Protein AF-A0A7S0MQS6-F1 (afdb_monomer_lite)

Organism: NCBI:txid233186

Structure (mmCIF, N/CA/C/O backbone):
data_AF-A0A7S0MQS6-F1
#
_entry.id   AF-A0A7S0MQS6-F1
#
loop_
_atom_site.group_PDB
_atom_site.id
_atom_site.type_symbol
_atom_site.label_atom_id
_atom_site.label_alt_id
_atom_site.label_comp_id
_atom_site.label_asym_id
_atom_site.label_entity_id
_atom_site.label_seq_id
_atom_site.pdbx_PDB_ins_code
_atom_site.Cartn_x
_atom_site.Cartn_y
_atom_site.Cartn_z
_atom_site.occupancy
_atom_site.B_iso_or_equiv
_atom_site.auth_seq_id
_atom_site.auth_comp_id
_atom_site.auth_asym_id
_atom_site.auth_atom_id
_atom_site.pdbx_PDB_model_num
ATOM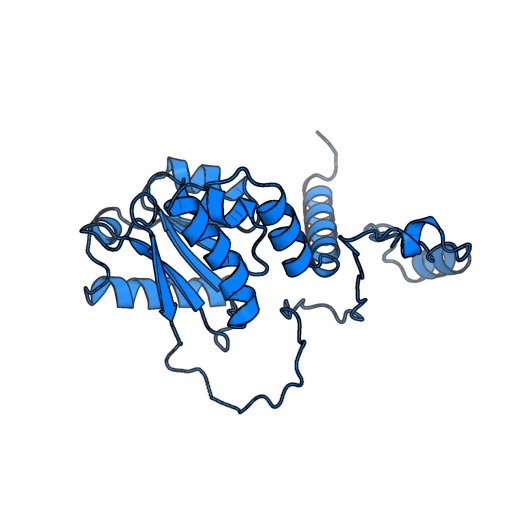 1 N N . ASN A 1 1 ? -7.811 9.599 -30.215 1.00 76.75 1 ASN A N 1
ATOM 2 C CA . ASN A 1 1 ? -7.510 8.205 -29.823 1.00 76.75 1 ASN A CA 1
ATOM 3 C C . ASN A 1 1 ? -6.322 7.724 -30.628 1.00 76.75 1 ASN A C 1
ATOM 5 O O . ASN A 1 1 ? -6.338 7.901 -31.838 1.00 76.75 1 ASN A O 1
ATOM 9 N N . GLY A 1 2 ? -5.274 7.232 -29.964 1.00 90.38 2 GLY A N 1
ATOM 10 C CA . GLY A 1 2 ? -4.103 6.673 -30.646 1.00 90.38 2 GLY A CA 1
ATOM 11 C C . GLY A 1 2 ? -4.392 5.279 -31.202 1.00 90.38 2 GLY A C 1
ATOM 12 O O . GLY A 1 2 ? -5.294 4.602 -30.715 1.00 90.38 2 GLY A O 1
ATOM 13 N N . SER A 1 3 ? -3.621 4.853 -32.200 1.00 92.69 3 SER A N 1
ATOM 14 C CA . SER A 1 3 ? -3.841 3.580 -32.901 1.00 92.69 3 SER A CA 1
ATOM 15 C C . SER A 1 3 ? -3.437 2.333 -32.099 1.00 92.69 3 SER A C 1
ATOM 17 O O . SER A 1 3 ? -3.851 1.239 -32.458 1.00 92.69 3 SER A O 1
ATOM 19 N N . PHE A 1 4 ? -2.652 2.480 -31.020 1.00 91.12 4 PHE A N 1
ATOM 20 C CA . PHE A 1 4 ? -2.117 1.361 -30.223 1.00 91.12 4 PHE A CA 1
ATOM 21 C C . PHE A 1 4 ? -2.269 1.585 -28.702 1.00 91.12 4 PHE A C 1
ATOM 23 O O . PHE A 1 4 ? -1.263 1.713 -27.998 1.00 91.12 4 PHE A O 1
ATOM 30 N N . PRO A 1 5 ? -3.503 1.676 -28.168 1.00 93.81 5 PRO A N 1
ATOM 31 C CA . PRO A 1 5 ? -3.727 1.938 -26.744 1.00 93.81 5 PRO A CA 1
ATOM 32 C C . PRO A 1 5 ? -3.167 0.829 -25.837 1.00 93.81 5 PRO A C 1
ATOM 34 O O . PRO A 1 5 ? -2.505 1.138 -24.848 1.00 93.81 5 PRO A O 1
ATOM 37 N N . ASP A 1 6 ? -3.335 -0.443 -26.206 1.00 92.00 6 ASP A N 1
ATOM 38 C CA . ASP A 1 6 ? -2.894 -1.580 -25.382 1.00 92.00 6 ASP A CA 1
ATOM 39 C C . ASP A 1 6 ? -1.367 -1.646 -25.272 1.00 92.00 6 ASP A C 1
ATOM 41 O O . ASP A 1 6 ? -0.809 -1.748 -24.179 1.00 92.00 6 ASP A O 1
ATOM 45 N N . SER A 1 7 ? -0.673 -1.497 -26.407 1.00 89.31 7 SER A N 1
ATOM 46 C CA . SER A 1 7 ? 0.792 -1.465 -26.443 1.00 89.31 7 SER A CA 1
ATOM 47 C C . SER A 1 7 ? 1.349 -0.277 -25.662 1.00 89.31 7 SER A C 1
ATOM 49 O O . SER A 1 7 ? 2.396 -0.408 -25.026 1.00 89.31 7 SER A O 1
ATOM 51 N N . ALA A 1 8 ? 0.675 0.876 -25.692 1.00 90.25 8 ALA A N 1
ATOM 52 C CA . ALA A 1 8 ? 1.099 2.052 -24.942 1.00 90.25 8 ALA A CA 1
ATOM 53 C C . ALA A 1 8 ? 1.025 1.806 -23.427 1.00 90.25 8 ALA A C 1
ATOM 55 O O . ALA A 1 8 ? 1.995 2.083 -22.719 1.00 90.25 8 ALA A O 1
ATOM 56 N N . VAL A 1 9 ? -0.073 1.222 -22.933 1.00 90.75 9 VAL A N 1
ATOM 57 C CA . VAL A 1 9 ? -0.242 0.896 -21.506 1.00 90.75 9 VAL A CA 1
ATOM 58 C C . VAL A 1 9 ? 0.722 -0.208 -21.067 1.00 90.75 9 VAL A C 1
ATOM 60 O O . VAL A 1 9 ? 1.358 -0.076 -20.024 1.00 90.75 9 VAL A O 1
ATOM 63 N N . ALA A 1 10 ? 0.905 -1.258 -21.872 1.00 84.62 10 ALA A N 1
ATOM 64 C CA . ALA A 1 10 ? 1.858 -2.331 -21.574 1.00 84.62 10 ALA A CA 1
ATOM 65 C C . ALA A 1 10 ? 3.308 -1.817 -21.505 1.00 84.62 10 ALA A C 1
ATOM 67 O O . ALA A 1 10 ? 4.068 -2.173 -20.599 1.00 84.62 10 ALA A O 1
ATOM 68 N N . THR A 1 11 ? 3.680 -0.921 -22.425 1.00 87.19 11 THR A N 1
ATOM 69 C CA . THR A 1 11 ? 4.997 -0.268 -22.417 1.00 87.19 11 THR A CA 1
ATOM 70 C C . THR A 1 11 ? 5.147 0.615 -21.182 1.00 87.19 11 THR A C 1
ATOM 72 O O . THR A 1 11 ? 6.152 0.518 -20.485 1.00 87.19 11 THR A O 1
ATOM 75 N N . MET A 1 12 ? 4.135 1.423 -20.853 1.00 86.25 12 MET A N 1
ATOM 76 C CA . MET A 1 12 ? 4.129 2.260 -19.650 1.00 86.25 12 MET A CA 1
ATOM 77 C C . MET A 1 12 ? 4.312 1.426 -18.378 1.00 86.25 12 MET A C 1
ATOM 79 O O . MET A 1 12 ? 5.176 1.749 -17.565 1.00 86.25 12 MET A O 1
ATOM 83 N N . ALA A 1 13 ? 3.553 0.339 -18.222 1.00 82.06 13 ALA A N 1
ATOM 84 C CA . ALA A 1 13 ? 3.667 -0.561 -17.077 1.00 82.06 13 ALA A CA 1
ATOM 85 C C . ALA A 1 13 ? 5.084 -1.144 -16.952 1.00 82.06 13 ALA A C 1
ATOM 87 O O . ALA A 1 13 ? 5.662 -1.138 -15.867 1.00 82.06 13 ALA A O 1
ATOM 88 N N . SER A 1 14 ? 5.678 -1.564 -18.072 1.00 78.62 14 SER A N 1
ATOM 89 C CA . SER A 1 14 ? 7.045 -2.101 -18.111 1.00 78.62 14 SER A CA 1
ATOM 90 C C . SER A 1 14 ? 8.095 -1.051 -17.726 1.00 78.62 14 SER A C 1
ATOM 92 O O . SER A 1 14 ? 9.018 -1.336 -16.963 1.00 78.62 14 SER A O 1
ATOM 94 N N . ILE A 1 15 ? 7.943 0.186 -18.211 1.00 81.75 15 ILE A N 1
ATOM 95 C CA . ILE A 1 15 ? 8.824 1.310 -17.865 1.00 81.75 15 ILE A CA 1
ATOM 96 C C . ILE A 1 15 ? 8.749 1.608 -16.368 1.00 81.75 15 ILE A C 1
ATOM 98 O O . ILE A 1 15 ? 9.789 1.774 -15.727 1.00 81.75 15 ILE A O 1
ATOM 102 N N . VAL A 1 16 ? 7.538 1.672 -15.807 1.00 81.38 16 VAL A N 1
ATOM 103 C CA . VAL A 1 16 ? 7.318 1.948 -14.381 1.00 81.38 16 VAL A CA 1
ATOM 104 C C . VAL A 1 16 ? 7.919 0.839 -13.524 1.00 81.38 16 VAL A C 1
ATOM 106 O O . VAL A 1 16 ? 8.718 1.147 -12.644 1.00 81.38 16 VAL A O 1
ATOM 109 N N . ALA A 1 17 ? 7.643 -0.430 -13.839 1.00 76.94 17 ALA A N 1
ATOM 110 C CA . ALA A 1 17 ? 8.192 -1.574 -13.111 1.00 76.94 17 ALA A CA 1
ATOM 111 C C . ALA A 1 17 ? 9.731 -1.548 -13.075 1.00 76.94 17 ALA A C 1
ATOM 113 O O . ALA A 1 17 ? 10.333 -1.670 -12.010 1.00 76.94 17 ALA A O 1
ATOM 114 N N . ASN A 1 18 ? 10.380 -1.294 -14.215 1.00 76.50 18 ASN A N 1
ATOM 115 C CA . ASN A 1 18 ? 11.840 -1.179 -14.284 1.00 76.50 18 ASN A CA 1
ATOM 116 C C . ASN A 1 18 ? 12.375 0.047 -13.529 1.00 76.50 18 ASN A C 1
ATOM 118 O O . ASN A 1 18 ? 13.432 -0.011 -12.898 1.00 76.50 18 ASN A O 1
ATOM 122 N N . SER A 1 19 ? 11.650 1.165 -13.579 1.00 76.25 19 SER A N 1
ATOM 123 C CA . SER A 1 19 ? 12.041 2.402 -12.895 1.00 76.25 19 SER A CA 1
ATOM 124 C C . SER A 1 19 ? 11.981 2.255 -11.375 1.00 76.25 19 SER A C 1
ATOM 126 O O . SER A 1 19 ? 12.853 2.773 -10.676 1.00 76.25 19 SER A O 1
ATOM 128 N N . GLU A 1 20 ? 10.994 1.522 -10.861 1.00 76.56 20 GLU A N 1
ATOM 129 C CA . GLU A 1 20 ? 10.809 1.267 -9.430 1.00 76.56 20 GLU A CA 1
ATOM 130 C C . GLU A 1 20 ? 11.956 0.446 -8.819 1.00 76.56 20 GLU A C 1
ATOM 132 O O . GLU A 1 20 ? 12.387 0.743 -7.704 1.00 76.56 20 GLU A O 1
ATOM 137 N N . VAL A 1 21 ? 12.565 -0.480 -9.574 1.00 72.94 21 VAL A N 1
ATOM 138 C CA . VAL A 1 21 ? 13.756 -1.245 -9.136 1.00 72.94 21 VAL A CA 1
ATOM 139 C C . VAL A 1 21 ? 14.944 -0.328 -8.807 1.00 72.94 21 VAL A C 1
ATOM 141 O O . VAL A 1 21 ? 15.750 -0.621 -7.922 1.00 72.94 21 VAL A O 1
ATOM 144 N N . GLY A 1 22 ? 15.064 0.808 -9.499 1.00 69.50 22 GLY A N 1
ATOM 145 C CA . GLY A 1 22 ? 16.141 1.779 -9.292 1.00 69.50 22 GLY A CA 1
ATOM 146 C C . GLY A 1 22 ? 15.953 2.695 -8.077 1.00 69.50 22 GLY A C 1
ATOM 147 O O . GLY A 1 22 ? 16.859 3.479 -7.759 1.00 69.50 22 GLY A O 1
ATOM 148 N N . VAL A 1 23 ? 14.799 2.640 -7.404 1.00 76.50 23 VAL A N 1
ATOM 149 C CA . VAL A 1 23 ? 14.443 3.555 -6.315 1.00 76.50 23 VAL A CA 1
ATOM 150 C C . VAL A 1 23 ? 14.937 3.026 -4.971 1.00 76.50 23 VAL A C 1
ATOM 152 O O . VAL A 1 23 ? 14.608 1.932 -4.527 1.00 76.50 23 VAL A O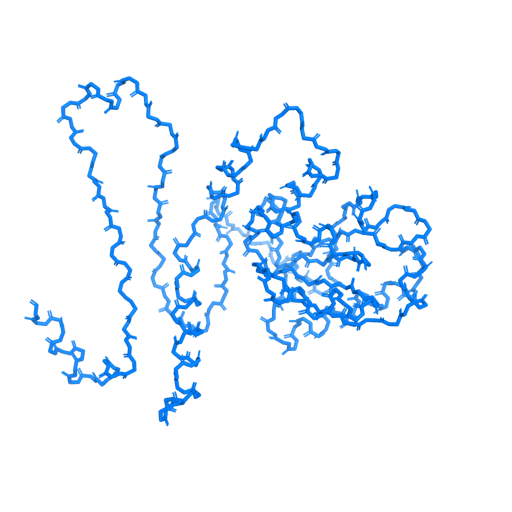 1
ATOM 155 N N . ASN A 1 24 ? 15.690 3.861 -4.253 1.00 82.69 24 ASN A N 1
ATOM 156 C CA . ASN A 1 24 ? 16.011 3.600 -2.854 1.00 82.69 24 ASN A CA 1
ATOM 157 C C . ASN A 1 24 ? 14.858 4.081 -1.952 1.00 82.69 24 ASN A C 1
ATOM 159 O O . ASN A 1 24 ? 14.851 5.230 -1.503 1.00 82.69 24 ASN A O 1
ATOM 163 N N . TYR A 1 25 ? 13.885 3.202 -1.699 1.00 83.19 25 TYR A N 1
ATOM 164 C CA . TYR A 1 25 ? 12.699 3.508 -0.886 1.00 83.19 25 TYR A CA 1
ATOM 165 C C . TYR A 1 25 ? 13.029 3.960 0.540 1.00 83.19 25 TYR A C 1
ATOM 167 O O . TYR A 1 25 ? 12.381 4.868 1.053 1.00 83.19 25 TYR A O 1
ATOM 175 N N . PHE A 1 26 ? 14.084 3.411 1.152 1.00 82.81 26 PHE A N 1
ATOM 176 C CA . PHE A 1 26 ? 14.536 3.830 2.481 1.00 82.81 26 PHE A CA 1
ATOM 177 C C . PHE A 1 26 ? 14.917 5.316 2.504 1.00 82.81 26 PHE A C 1
ATOM 179 O O . PHE A 1 26 ? 14.427 6.081 3.334 1.00 82.81 26 PHE A O 1
ATOM 186 N N . GLN A 1 27 ? 15.743 5.749 1.546 1.00 81.50 27 GLN A N 1
ATOM 187 C CA . GLN A 1 27 ? 16.160 7.150 1.441 1.00 81.50 27 GLN A CA 1
ATOM 188 C C . GLN A 1 27 ? 14.991 8.081 1.109 1.00 81.50 27 GLN A C 1
ATOM 190 O O . GLN A 1 27 ? 14.906 9.175 1.662 1.00 81.50 27 GLN A O 1
ATOM 195 N N . VAL A 1 28 ? 14.085 7.658 0.221 1.00 86.56 28 VAL A N 1
ATOM 196 C CA . VAL A 1 28 ? 12.900 8.449 -0.145 1.00 86.56 28 VAL A CA 1
ATOM 197 C C . VAL A 1 28 ? 11.975 8.640 1.058 1.00 86.56 28 VAL A C 1
ATOM 199 O O . VAL A 1 28 ? 11.577 9.769 1.338 1.00 86.56 28 VAL A O 1
ATOM 202 N N . GLY A 1 29 ? 11.672 7.571 1.798 1.00 88.31 29 GLY A N 1
ATOM 203 C CA . GLY A 1 29 ? 10.811 7.637 2.978 1.00 88.31 29 GLY A CA 1
ATOM 204 C C . GLY A 1 29 ? 11.388 8.522 4.085 1.00 88.31 29 GLY A C 1
ATOM 205 O O . GLY A 1 29 ? 10.658 9.332 4.661 1.00 88.31 29 GLY A O 1
ATOM 206 N N . LEU A 1 30 ? 12.700 8.428 4.346 1.00 86.94 30 LEU A N 1
ATOM 207 C CA . LEU A 1 30 ? 13.385 9.300 5.308 1.00 86.94 30 LEU A CA 1
ATOM 208 C C . LEU A 1 30 ? 13.346 10.767 4.884 1.00 86.94 30 LEU A C 1
ATOM 210 O O . LEU A 1 30 ? 12.939 11.607 5.678 1.00 86.94 30 LEU A O 1
ATOM 214 N N . PHE A 1 31 ? 13.666 11.064 3.622 1.00 89.25 31 PHE A N 1
ATOM 215 C CA . PHE A 1 31 ? 13.594 12.426 3.095 1.00 89.25 31 PHE A CA 1
ATOM 216 C C . PHE A 1 31 ? 12.196 13.030 3.303 1.00 89.25 31 PHE A C 1
ATOM 218 O O . PHE A 1 31 ? 12.057 14.110 3.867 1.00 89.25 31 PHE A O 1
ATOM 225 N N . ILE A 1 32 ? 11.132 12.308 2.940 1.00 93.25 32 ILE A N 1
ATOM 226 C CA . ILE A 1 32 ? 9.752 12.788 3.128 1.00 93.25 32 ILE A CA 1
ATOM 227 C C . ILE A 1 32 ? 9.441 13.031 4.613 1.00 93.25 32 ILE A C 1
ATOM 229 O O . ILE A 1 32 ? 8.769 14.005 4.961 1.00 93.25 32 ILE A O 1
ATOM 233 N N . ARG A 1 33 ? 9.925 12.160 5.503 1.00 91.56 33 ARG A N 1
ATOM 234 C CA . ARG A 1 33 ? 9.728 12.267 6.955 1.00 91.56 33 ARG A CA 1
ATOM 235 C C . ARG A 1 33 ? 10.469 13.453 7.572 1.00 91.56 33 ARG A C 1
ATOM 237 O O . ARG A 1 33 ? 9.920 14.070 8.486 1.00 91.56 33 ARG A O 1
ATOM 244 N N . ASP A 1 34 ? 11.662 13.778 7.090 1.00 89.31 34 ASP A N 1
ATOM 245 C CA . ASP A 1 34 ? 12.470 14.893 7.596 1.00 89.31 34 ASP A CA 1
ATOM 246 C C . ASP A 1 34 ? 11.866 16.251 7.216 1.00 89.31 34 ASP A C 1
ATOM 248 O O . ASP A 1 34 ? 11.846 17.164 8.037 1.00 89.31 34 ASP A O 1
ATOM 252 N N . PHE A 1 35 ? 11.271 16.352 6.023 1.00 92.94 35 PHE A N 1
ATOM 253 C CA . PHE A 1 35 ? 10.587 17.561 5.542 1.00 92.94 35 PHE A CA 1
ATOM 254 C C . PHE A 1 35 ? 9.088 17.622 5.887 1.00 92.94 35 PHE A C 1
ATOM 256 O O . PHE A 1 35 ? 8.377 18.517 5.431 1.00 92.94 35 PHE A O 1
ATOM 263 N N . THR A 1 36 ? 8.575 16.690 6.692 1.00 93.19 36 THR A N 1
ATOM 264 C CA . THR A 1 36 ? 7.197 16.766 7.196 1.00 93.19 36 THR A CA 1
ATOM 265 C C . THR A 1 36 ? 7.150 17.650 8.456 1.00 93.19 36 THR A C 1
ATOM 267 O O . THR A 1 36 ? 7.958 17.424 9.364 1.00 93.19 36 THR A O 1
ATOM 270 N N . PRO A 1 37 ? 6.206 18.613 8.558 1.00 92.56 37 PRO A N 1
ATOM 271 C CA . PRO A 1 37 ? 6.079 19.499 9.716 1.00 92.56 37 PRO A CA 1
ATOM 272 C C . PRO A 1 37 ? 6.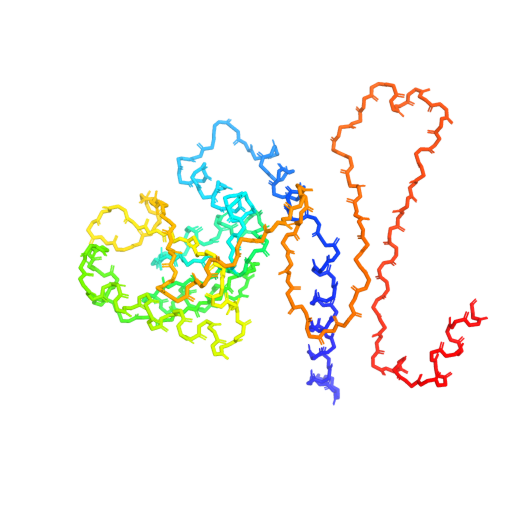011 18.755 11.055 1.00 92.56 37 PRO A C 1
ATOM 274 O O . PRO A 1 37 ? 5.430 17.672 11.162 1.00 92.56 37 PRO A O 1
ATOM 277 N N . ARG A 1 38 ? 6.610 19.353 12.088 1.00 91.88 38 ARG A N 1
ATOM 278 C CA . ARG A 1 38 ? 6.638 18.820 13.455 1.00 91.88 38 ARG A CA 1
ATOM 279 C C . ARG A 1 38 ? 5.869 19.755 14.399 1.00 91.88 38 ARG A C 1
ATOM 281 O O . ARG A 1 38 ? 6.012 20.966 14.255 1.00 91.88 38 ARG A O 1
ATOM 288 N N . PRO A 1 39 ? 5.125 19.220 15.384 1.00 92.56 39 PRO A N 1
ATOM 289 C CA . PRO A 1 39 ? 4.867 17.797 15.625 1.00 92.56 39 PRO A CA 1
ATOM 290 C C . PRO A 1 39 ? 3.909 17.190 14.581 1.00 92.56 39 PRO A C 1
ATOM 292 O O . PRO A 1 39 ? 3.003 17.857 14.094 1.00 92.56 39 PRO A O 1
ATOM 295 N N . MET A 1 40 ? 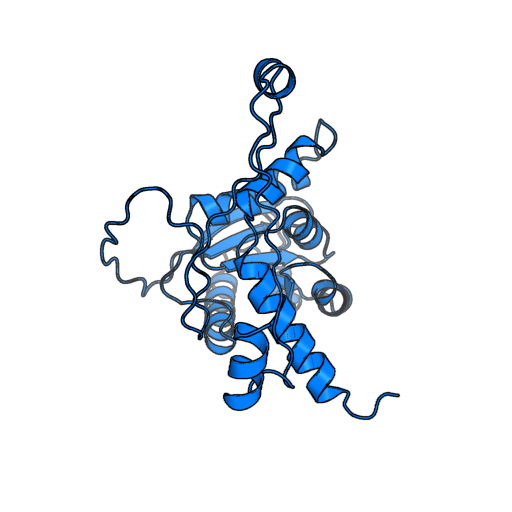4.117 15.915 14.236 1.00 93.25 40 MET A N 1
ATOM 296 C CA . MET A 1 40 ? 3.190 15.170 13.369 1.00 93.25 40 MET A CA 1
ATOM 297 C C . MET A 1 40 ? 1.938 14.766 14.153 1.00 93.25 40 MET A C 1
ATOM 299 O O . MET A 1 40 ? 1.995 14.602 15.373 1.00 93.25 40 MET A O 1
ATOM 303 N N . SER A 1 41 ? 0.830 14.516 13.448 1.00 94.19 41 SER A N 1
ATOM 304 C CA . SER A 1 41 ? -0.329 13.852 14.060 1.00 94.19 41 SER A CA 1
ATOM 305 C C . SER A 1 41 ? 0.033 12.436 14.532 1.00 94.19 41 SER A C 1
ATOM 307 O O . SER A 1 41 ? 0.900 11.789 13.944 1.00 94.19 41 SER A O 1
ATOM 309 N N . GLN A 1 42 ? -0.642 11.932 15.570 1.00 92.88 42 GLN A N 1
ATOM 310 C CA . GLN A 1 42 ? -0.387 10.591 16.121 1.00 92.88 42 GLN A CA 1
ATOM 311 C C . GLN A 1 42 ? -0.540 9.492 15.056 1.00 92.88 42 GLN A C 1
ATOM 313 O O . GLN A 1 42 ? 0.316 8.616 14.932 1.00 92.88 42 GLN A O 1
ATOM 318 N N . ILE A 1 43 ? -1.585 9.600 14.229 1.00 93.69 43 ILE A N 1
ATOM 319 C CA . ILE A 1 43 ? -1.864 8.678 13.121 1.00 93.69 43 ILE A CA 1
ATOM 320 C C . ILE A 1 43 ? -0.721 8.709 12.099 1.00 93.69 43 ILE A C 1
ATOM 322 O O . ILE A 1 43 ? -0.189 7.669 11.723 1.00 93.69 43 ILE A O 1
ATOM 326 N N . GLU A 1 44 ? -0.283 9.895 11.674 1.00 95.25 44 GLU A N 1
ATOM 327 C CA . GLU A 1 44 ? 0.818 10.027 10.714 1.00 95.25 44 GLU A CA 1
ATOM 328 C C . GLU A 1 44 ? 2.154 9.537 11.288 1.00 95.25 44 GLU A C 1
ATOM 330 O O . GLU A 1 44 ? 2.906 8.853 10.593 1.00 95.25 44 GLU A O 1
ATOM 335 N N . ALA A 1 45 ? 2.427 9.812 12.565 1.00 93.81 45 ALA A N 1
ATOM 336 C CA . ALA A 1 45 ? 3.612 9.319 13.256 1.00 93.81 45 ALA A CA 1
ATOM 337 C C . ALA A 1 45 ? 3.650 7.780 13.298 1.00 93.81 45 ALA A C 1
ATOM 339 O O . ALA A 1 45 ? 4.713 7.193 13.082 1.00 93.81 45 ALA A O 1
ATOM 340 N N . MET A 1 46 ? 2.506 7.118 13.496 1.00 94.12 46 MET A N 1
ATOM 341 C CA . MET A 1 46 ? 2.406 5.657 13.448 1.00 94.12 46 MET A CA 1
ATOM 342 C C . MET A 1 46 ? 2.541 5.121 12.015 1.00 94.12 46 MET A C 1
ATOM 344 O O . MET A 1 46 ? 3.348 4.232 11.746 1.00 94.12 46 MET A O 1
ATOM 348 N N . LEU A 1 47 ? 1.803 5.694 11.063 1.00 94.94 47 LEU A N 1
ATOM 349 C CA . LEU A 1 47 ? 1.749 5.204 9.683 1.00 94.94 47 LEU A CA 1
ATOM 350 C C . LEU A 1 47 ? 3.045 5.456 8.900 1.00 94.94 47 LEU A C 1
ATOM 352 O O . LEU A 1 47 ? 3.414 4.647 8.048 1.00 94.94 47 LEU A O 1
ATOM 356 N N . CYS A 1 48 ? 3.804 6.505 9.230 1.00 94.19 48 CYS A N 1
ATOM 357 C CA . CYS A 1 48 ? 5.152 6.676 8.685 1.00 94.19 48 CYS A CA 1
ATOM 358 C C . CYS A 1 48 ? 6.092 5.544 9.126 1.00 94.19 48 CYS A C 1
ATOM 360 O O . CYS A 1 48 ? 6.967 5.125 8.365 1.00 94.19 48 CYS A O 1
ATOM 362 N N . CYS A 1 49 ? 5.890 5.007 10.334 1.00 93.00 49 CYS A N 1
ATOM 363 C CA . CYS A 1 49 ? 6.664 3.884 10.845 1.00 93.00 49 CYS A CA 1
ATOM 364 C C . CYS A 1 49 ? 6.281 2.569 10.162 1.00 93.00 49 CYS A C 1
ATOM 366 O O . CYS A 1 49 ? 7.156 1.732 10.007 1.00 93.00 49 CYS A O 1
ATOM 368 N N . VAL A 1 50 ? 5.050 2.397 9.664 1.00 94.81 50 VAL A N 1
ATOM 369 C CA . VAL A 1 50 ? 4.644 1.203 8.887 1.00 94.81 50 VAL A CA 1
ATOM 370 C C . VAL A 1 50 ? 5.563 0.993 7.681 1.00 94.81 50 VAL A C 1
ATOM 372 O O . VAL A 1 50 ? 6.102 -0.096 7.492 1.00 94.81 50 VAL A O 1
ATOM 375 N N . SER A 1 51 ? 5.791 2.050 6.894 1.00 90.75 51 SER A N 1
ATOM 376 C CA . SER A 1 51 ? 6.648 1.983 5.698 1.00 90.75 51 SER A CA 1
ATOM 377 C C . SER A 1 51 ? 8.098 1.650 6.053 1.00 90.75 51 SER A C 1
ATOM 379 O O . SER A 1 51 ? 8.758 0.898 5.339 1.00 90.75 51 SER A O 1
ATOM 381 N N . LYS A 1 52 ? 8.583 2.171 7.185 1.00 90.44 52 LYS A N 1
ATOM 382 C CA . LYS A 1 52 ? 9.913 1.857 7.715 1.00 90.44 52 LYS A CA 1
ATOM 383 C C . LYS A 1 52 ? 10.000 0.413 8.223 1.00 90.44 52 LYS A C 1
ATOM 385 O O . LYS A 1 52 ? 10.940 -0.294 7.889 1.00 90.44 52 LYS A O 1
ATOM 390 N N . ASN A 1 53 ? 8.998 -0.042 8.966 1.00 91.19 53 ASN A N 1
ATOM 391 C CA . ASN A 1 53 ? 8.944 -1.385 9.535 1.00 91.19 53 ASN A CA 1
ATOM 392 C C . ASN A 1 53 ? 8.892 -2.462 8.452 1.00 91.19 53 ASN A C 1
ATOM 394 O O . ASN A 1 53 ? 9.447 -3.535 8.651 1.00 91.19 53 ASN A O 1
ATOM 398 N N . ALA A 1 54 ? 8.283 -2.185 7.296 1.00 88.56 54 ALA A N 1
ATOM 399 C CA . ALA A 1 54 ? 8.333 -3.099 6.159 1.00 88.56 54 ALA A CA 1
ATOM 400 C C . ALA A 1 54 ? 9.774 -3.353 5.674 1.00 88.56 54 ALA A C 1
ATOM 402 O O . ALA A 1 54 ? 10.113 -4.487 5.339 1.00 88.56 54 ALA A O 1
ATOM 403 N N . ILE A 1 55 ? 10.630 -2.324 5.705 1.00 86.38 55 ILE A N 1
ATOM 404 C CA . ILE A 1 55 ? 12.057 -2.429 5.373 1.00 86.38 55 ILE A CA 1
ATOM 405 C C . ILE A 1 55 ? 12.803 -3.153 6.497 1.00 86.38 55 ILE A C 1
ATOM 407 O O . ILE A 1 55 ? 13.476 -4.149 6.243 1.00 86.38 55 ILE A O 1
ATOM 411 N N . ASP A 1 56 ? 12.650 -2.677 7.734 1.00 86.75 56 ASP A N 1
ATOM 412 C CA . ASP A 1 56 ? 13.418 -3.160 8.886 1.00 86.75 56 ASP A CA 1
ATOM 413 C C . ASP A 1 56 ? 13.084 -4.624 9.236 1.00 86.75 56 ASP A C 1
ATOM 415 O O . ASP A 1 56 ? 13.970 -5.392 9.607 1.00 86.75 56 ASP A O 1
ATOM 419 N N . ALA A 1 57 ? 11.824 -5.041 9.073 1.00 84.88 57 ALA A N 1
ATOM 420 C CA . ALA A 1 57 ? 11.374 -6.414 9.314 1.00 84.88 57 ALA A CA 1
ATOM 421 C C . ALA A 1 57 ? 11.477 -7.328 8.079 1.00 84.88 57 ALA A C 1
ATOM 423 O O . ALA A 1 57 ? 11.139 -8.510 8.169 1.00 84.88 57 ALA A O 1
ATOM 424 N N . GLY A 1 58 ? 11.889 -6.804 6.918 1.00 82.00 58 GLY A N 1
ATOM 425 C CA . GLY A 1 58 ? 11.931 -7.566 5.665 1.00 82.00 58 GLY A CA 1
ATOM 426 C C . GLY A 1 58 ? 10.567 -8.139 5.262 1.00 82.00 58 GLY A C 1
ATOM 427 O O . GLY A 1 58 ? 10.485 -9.264 4.759 1.00 82.00 58 GLY A O 1
ATOM 428 N N . ALA A 1 59 ? 9.489 -7.399 5.524 1.00 85.81 59 ALA A N 1
ATOM 429 C CA . ALA A 1 59 ? 8.140 -7.830 5.181 1.00 85.81 59 ALA A CA 1
ATOM 430 C C . ALA A 1 59 ? 7.953 -7.847 3.663 1.00 85.81 59 ALA A C 1
ATOM 432 O O . ALA A 1 59 ? 8.532 -7.023 2.971 1.00 85.81 59 ALA A O 1
ATOM 433 N N . GLY A 1 60 ? 7.152 -8.775 3.144 1.00 83.88 60 GLY A N 1
ATOM 434 C CA . GLY A 1 60 ? 6.831 -8.879 1.718 1.00 83.88 60 GLY A CA 1
ATOM 435 C C . GLY A 1 60 ? 5.567 -8.127 1.305 1.00 83.88 60 GLY A C 1
ATOM 436 O O . GLY A 1 60 ? 5.393 -7.867 0.121 1.00 83.88 60 GLY A O 1
ATOM 437 N N . LEU A 1 61 ? 4.696 -7.803 2.261 1.00 88.19 61 LEU A N 1
ATOM 438 C CA . LEU A 1 61 ? 3.378 -7.216 2.029 1.00 88.19 61 LEU A CA 1
ATOM 439 C C . LEU A 1 61 ? 2.966 -6.386 3.250 1.00 88.19 61 LEU A C 1
ATOM 441 O O . LEU A 1 61 ? 3.244 -6.779 4.389 1.00 88.19 61 LEU A O 1
ATOM 445 N N . ILE A 1 62 ? 2.284 -5.264 3.021 1.00 93.62 62 ILE A N 1
ATOM 446 C CA . ILE A 1 62 ? 1.499 -4.576 4.053 1.00 93.62 62 ILE A CA 1
ATOM 447 C C . ILE A 1 62 ? 0.023 -4.856 3.776 1.00 93.62 62 ILE A C 1
ATOM 449 O O . ILE A 1 62 ? -0.447 -4.618 2.670 1.00 93.62 62 ILE A O 1
ATOM 453 N N . VAL A 1 63 ? -0.715 -5.308 4.781 1.00 94.19 63 VAL A N 1
ATOM 454 C CA . VAL A 1 63 ? -2.176 -5.392 4.750 1.00 94.19 63 VAL A CA 1
ATOM 455 C C . VAL A 1 63 ? -2.722 -4.292 5.645 1.00 94.19 63 VAL A C 1
ATOM 457 O O . VAL A 1 63 ? -2.341 -4.189 6.810 1.00 94.19 63 VAL A O 1
ATOM 460 N N . LEU A 1 64 ? -3.584 -3.445 5.099 1.00 94.62 64 LEU A N 1
ATOM 461 C CA . LEU A 1 64 ? -4.112 -2.280 5.789 1.00 94.62 64 LEU A CA 1
ATOM 462 C C . LEU A 1 64 ? -5.631 -2.252 5.700 1.00 94.62 64 LEU A C 1
ATOM 464 O O . LEU A 1 64 ? -6.192 -2.233 4.612 1.00 94.62 64 LEU A O 1
ATOM 468 N N . PHE A 1 65 ? -6.290 -2.174 6.847 1.00 93.62 65 PHE A N 1
ATOM 469 C CA . PHE A 1 65 ? -7.740 -2.047 6.938 1.00 93.62 65 PHE A CA 1
ATOM 470 C C . PHE A 1 65 ? -8.143 -0.575 7.039 1.00 93.62 65 PHE A C 1
ATOM 472 O O . PHE A 1 65 ? -7.625 0.152 7.889 1.00 93.62 65 PHE A O 1
ATOM 479 N N . SER A 1 66 ? -9.049 -0.106 6.181 1.00 93.31 66 SER A N 1
ATOM 480 C CA . SER A 1 66 ? -9.487 1.298 6.173 1.00 93.31 66 SER A CA 1
ATOM 481 C C . SER A 1 66 ? -10.866 1.463 5.539 1.00 93.31 66 SER A C 1
ATOM 483 O O . SER A 1 66 ? -11.178 0.834 4.530 1.00 93.31 66 SER A O 1
ATOM 485 N N . GLU A 1 67 ? -11.682 2.351 6.105 1.00 91.81 67 GLU A N 1
ATOM 486 C CA . GLU A 1 67 ? -13.041 2.653 5.620 1.00 91.81 67 GLU A CA 1
ATOM 487 C C . GLU A 1 67 ? -13.163 4.052 5.008 1.00 91.81 67 GLU A C 1
ATOM 489 O O . GLU A 1 67 ? -13.966 4.288 4.107 1.00 91.81 67 GLU A O 1
ATOM 494 N N . THR A 1 68 ? -12.328 4.990 5.453 1.00 91.94 68 THR A N 1
ATOM 495 C CA . THR A 1 68 ? -12.291 6.373 4.952 1.00 91.94 68 THR A CA 1
ATOM 496 C C . THR A 1 68 ? -11.177 6.594 3.927 1.00 91.94 68 THR A C 1
ATOM 498 O O . THR A 1 68 ? -11.171 7.589 3.197 1.00 91.94 68 THR A O 1
ATOM 501 N N . GLY A 1 69 ? -10.204 5.680 3.861 1.00 91.69 69 GLY A N 1
ATOM 502 C CA . GLY A 1 69 ? -9.028 5.795 3.006 1.00 91.69 69 GLY A CA 1
ATOM 503 C C . GLY A 1 69 ? -7.975 6.780 3.527 1.00 91.69 69 GLY A C 1
ATOM 504 O O . GLY A 1 69 ? -7.051 7.121 2.786 1.00 91.69 69 GLY A O 1
ATOM 505 N N . ARG A 1 70 ? -8.072 7.258 4.776 1.00 93.94 70 ARG A N 1
ATOM 506 C CA . ARG A 1 70 ? -7.089 8.179 5.374 1.00 93.94 70 ARG A CA 1
ATOM 507 C C . ARG A 1 70 ? -5.764 7.481 5.670 1.00 93.94 70 ARG A C 1
ATOM 509 O O . ARG A 1 70 ? -4.711 7.969 5.251 1.00 93.94 70 ARG A O 1
ATOM 516 N N . ALA A 1 71 ? -5.809 6.341 6.353 1.00 94.94 71 ALA A N 1
ATOM 517 C CA . ALA A 1 71 ? -4.624 5.564 6.687 1.00 94.94 71 ALA A CA 1
ATOM 518 C C . ALA A 1 71 ? -3.803 5.111 5.458 1.00 94.94 71 ALA A C 1
ATOM 520 O O . ALA A 1 71 ? -2.595 5.370 5.427 1.00 94.94 71 ALA A O 1
ATOM 521 N N . PRO A 1 72 ? -4.395 4.521 4.399 1.00 95.88 72 PRO A N 1
ATOM 522 C CA . PRO A 1 72 ? -3.615 4.074 3.247 1.00 95.88 72 PRO A CA 1
ATOM 523 C C . PRO A 1 72 ? -2.944 5.234 2.500 1.00 95.88 72 PRO A C 1
ATOM 525 O O . PRO A 1 72 ? -1.811 5.092 2.044 1.00 95.88 72 PRO A O 1
ATOM 528 N N . LYS A 1 73 ? -3.577 6.415 2.435 1.00 95.88 73 LYS A N 1
ATOM 529 C CA . LYS A 1 73 ? -2.968 7.622 1.846 1.00 95.88 73 LYS A CA 1
ATOM 530 C C . LYS A 1 73 ? -1.721 8.065 2.607 1.00 95.88 73 LYS A C 1
ATOM 532 O O . LYS A 1 73 ? -0.724 8.440 1.988 1.00 95.88 73 LYS A O 1
ATOM 537 N N . LEU A 1 74 ? -1.762 8.006 3.939 1.00 95.81 74 LEU A N 1
ATOM 538 C CA . LEU A 1 74 ? -0.613 8.331 4.783 1.00 95.81 74 LEU A CA 1
ATOM 539 C C . LEU A 1 74 ? 0.507 7.302 4.632 1.00 95.81 74 LEU A C 1
ATOM 541 O O . LEU A 1 74 ? 1.663 7.699 4.554 1.00 95.81 74 LEU A O 1
ATOM 545 N N . VAL A 1 75 ? 0.200 6.010 4.506 1.00 96.25 75 VAL A N 1
ATOM 546 C CA . VAL A 1 75 ? 1.227 5.000 4.199 1.00 96.25 75 VAL A CA 1
ATOM 547 C C . VAL A 1 75 ? 1.841 5.261 2.818 1.00 96.25 75 VAL A C 1
ATOM 549 O O . VAL A 1 75 ? 3.060 5.383 2.707 1.00 96.25 75 VAL A O 1
ATOM 552 N N . ALA A 1 76 ? 1.023 5.469 1.782 1.00 96.19 76 ALA A N 1
ATOM 553 C CA . ALA A 1 76 ? 1.485 5.755 0.420 1.00 96.19 76 ALA A CA 1
ATOM 554 C C . ALA A 1 76 ? 2.352 7.027 0.322 1.00 96.19 76 ALA A C 1
ATOM 556 O O . ALA A 1 76 ? 3.279 7.086 -0.499 1.00 96.19 76 ALA A O 1
ATOM 557 N N . LYS A 1 77 ? 2.098 8.039 1.171 1.00 96.06 77 LYS A N 1
ATOM 558 C CA . LYS A 1 77 ? 2.926 9.255 1.285 1.00 96.06 77 LYS A CA 1
ATOM 559 C C . LYS A 1 77 ? 4.396 8.907 1.519 1.00 96.06 77 LYS A C 1
ATOM 561 O O . LYS A 1 77 ? 5.248 9.512 0.881 1.00 96.06 77 LYS A O 1
ATOM 566 N N . TYR A 1 78 ? 4.695 7.922 2.365 1.00 95.25 78 TYR A N 1
ATOM 567 C CA . TYR A 1 78 ? 6.068 7.549 2.728 1.00 95.25 78 TYR A CA 1
ATOM 568 C C . TYR A 1 78 ? 6.719 6.526 1.789 1.00 95.25 78 TYR A C 1
ATOM 570 O O . TYR A 1 78 ? 7.828 6.083 2.078 1.00 95.25 78 TYR A O 1
ATOM 578 N N . ARG A 1 79 ? 6.079 6.207 0.652 1.00 92.94 79 ARG A N 1
ATOM 579 C CA . ARG A 1 79 ? 6.620 5.339 -0.412 1.00 92.94 79 ARG A CA 1
ATOM 580 C C . ARG A 1 79 ? 7.130 3.996 0.140 1.00 92.94 79 ARG A C 1
ATOM 582 O O . ARG A 1 79 ? 8.337 3.751 0.116 1.00 92.94 79 ARG A O 1
ATOM 589 N N . PRO A 1 80 ? 6.231 3.136 0.653 1.00 91.69 80 PRO A N 1
ATOM 590 C CA . PRO A 1 80 ? 6.613 1.817 1.146 1.00 91.69 80 PRO A CA 1
ATOM 591 C C . PRO A 1 80 ? 7.312 1.019 0.041 1.00 91.69 80 PRO A C 1
ATOM 593 O O . PRO A 1 80 ? 6.956 1.132 -1.129 1.00 91.69 80 PRO A O 1
ATOM 596 N N . CYS A 1 81 ? 8.297 0.201 0.415 1.00 86.25 81 CYS A N 1
ATOM 597 C CA . CYS A 1 81 ? 9.011 -0.651 -0.540 1.00 86.25 81 CYS A CA 1
ATOM 598 C C . CYS A 1 81 ? 8.196 -1.870 -0.994 1.00 86.25 81 CYS A C 1
ATOM 600 O O . CYS A 1 81 ? 8.572 -2.513 -1.963 1.00 86.25 81 CYS A O 1
ATOM 602 N N . VAL A 1 82 ? 7.115 -2.194 -0.279 1.00 88.44 82 VAL A N 1
ATOM 603 C CA . VAL A 1 82 ? 6.235 -3.347 -0.516 1.00 88.44 82 VAL A CA 1
ATOM 604 C C . VAL A 1 82 ? 4.868 -2.884 -1.023 1.00 88.44 82 VAL A C 1
ATOM 606 O O . VAL A 1 82 ? 4.460 -1.762 -0.688 1.00 88.44 82 VAL A O 1
ATOM 609 N N . PRO A 1 83 ? 4.130 -3.745 -1.748 1.00 91.31 83 PRO A N 1
ATOM 610 C CA . PRO A 1 83 ? 2.722 -3.505 -2.039 1.00 91.31 83 PRO A CA 1
ATOM 611 C C . PRO A 1 83 ? 1.904 -3.372 -0.747 1.00 91.31 83 PRO A C 1
ATOM 613 O O . PRO A 1 83 ? 2.162 -4.049 0.256 1.00 91.31 83 PRO A O 1
ATOM 616 N N . VAL A 1 84 ? 0.912 -2.484 -0.777 1.00 94.31 84 VAL A N 1
ATOM 617 C CA . VAL A 1 84 ? -0.034 -2.228 0.313 1.00 94.31 84 VAL A CA 1
ATOM 618 C C . VAL A 1 84 ? -1.417 -2.685 -0.124 1.00 94.31 84 VAL A C 1
ATOM 620 O O . VAL A 1 84 ? -2.083 -2.027 -0.920 1.00 94.31 84 VAL A O 1
ATOM 623 N N . LEU A 1 85 ? -1.870 -3.802 0.425 1.00 94.81 85 LEU A N 1
ATOM 624 C CA . LEU A 1 85 ? -3.203 -4.326 0.192 1.00 94.81 85 LEU A CA 1
ATOM 625 C C . LEU A 1 85 ? -4.195 -3.640 1.136 1.00 94.81 85 LEU A C 1
ATOM 627 O O . LEU A 1 85 ? -4.130 -3.814 2.352 1.00 94.81 85 LEU A O 1
ATOM 631 N N . VAL A 1 86 ? -5.087 -2.827 0.578 1.00 95.62 86 VAL A N 1
ATOM 632 C CA . VAL A 1 86 ? -6.062 -2.024 1.318 1.00 95.62 86 VAL A CA 1
ATOM 633 C C . VAL A 1 86 ? -7.395 -2.751 1.369 1.00 95.62 86 VAL A C 1
ATOM 635 O O . VAL A 1 86 ? -8.098 -2.839 0.368 1.00 95.62 86 VAL A O 1
ATOM 638 N N . VAL A 1 87 ? -7.757 -3.235 2.546 1.00 94.19 87 VAL A N 1
ATOM 639 C CA . VAL A 1 87 ? -9.021 -3.916 2.814 1.00 94.19 87 VAL A CA 1
ATOM 640 C C . VAL A 1 87 ? -10.064 -2.879 3.208 1.00 94.19 87 VAL A C 1
ATOM 642 O O . VAL A 1 87 ? -9.863 -2.124 4.163 1.00 94.19 87 VAL A O 1
ATOM 645 N N . THR A 1 88 ? -11.165 -2.819 2.463 1.00 94.00 88 THR A N 1
ATOM 646 C CA . THR A 1 88 ? -12.216 -1.816 2.668 1.00 94.00 88 THR A CA 1
ATOM 647 C C . THR A 1 88 ? -13.591 -2.364 2.305 1.00 94.00 88 THR A C 1
ATOM 649 O O . THR A 1 88 ? -13.708 -3.156 1.368 1.00 94.00 88 THR A O 1
ATOM 652 N N . SER A 1 89 ? -14.644 -1.929 3.000 1.00 93.44 89 SER A N 1
ATOM 653 C CA . SER A 1 89 ? -16.025 -2.164 2.555 1.00 93.44 89 SER A CA 1
ATOM 654 C C . SER A 1 89 ? -16.592 -1.014 1.719 1.00 93.44 89 SER A C 1
ATOM 656 O O . SER A 1 89 ? -17.497 -1.210 0.900 1.00 93.44 89 SER A O 1
ATOM 658 N N . SER A 1 90 ? -16.006 0.177 1.845 1.00 93.56 90 SER A N 1
ATOM 659 C CA . SER A 1 90 ? -16.390 1.364 1.091 1.00 93.56 90 SER A CA 1
ATOM 660 C C . SER A 1 90 ? -15.991 1.286 -0.387 1.00 93.56 90 SER A C 1
ATOM 662 O O . SER A 1 90 ? -14.816 1.302 -0.762 1.00 93.56 90 SER A O 1
ATOM 664 N N . GLU A 1 91 ? -16.997 1.316 -1.261 1.00 94.44 91 GLU A N 1
ATOM 665 C CA . GLU A 1 91 ? -16.816 1.382 -2.718 1.00 94.44 91 GLU A CA 1
ATOM 666 C C . GLU A 1 91 ? -16.038 2.637 -3.152 1.00 94.44 91 GLU A C 1
ATOM 668 O O . GLU A 1 91 ? -15.260 2.608 -4.107 1.00 94.44 91 GLU A O 1
ATOM 673 N N . ALA A 1 92 ? -16.221 3.749 -2.435 1.00 94.31 92 ALA A N 1
ATOM 674 C CA . ALA A 1 92 ? -15.523 4.993 -2.731 1.00 94.31 92 ALA A CA 1
ATOM 675 C C . ALA A 1 92 ? -14.016 4.858 -2.481 1.00 94.31 92 ALA A C 1
ATOM 677 O O . ALA A 1 92 ? -13.213 5.341 -3.279 1.00 94.31 92 ALA A O 1
ATOM 678 N N . VAL A 1 93 ? -13.616 4.189 -1.399 1.00 94.69 93 VAL A N 1
ATOM 679 C CA . VAL A 1 93 ? -12.199 3.941 -1.105 1.00 94.69 93 VAL A CA 1
ATOM 680 C C . VAL A 1 93 ? -11.617 2.960 -2.116 1.00 94.69 93 VAL A C 1
ATOM 682 O O . VAL A 1 93 ? -10.565 3.249 -2.685 1.00 94.69 93 VAL A O 1
ATOM 685 N N . TYR A 1 94 ? -12.341 1.880 -2.430 1.00 95.56 94 TYR A N 1
ATOM 686 C CA . TYR A 1 94 ? -11.925 0.886 -3.422 1.00 95.56 94 TYR A CA 1
ATOM 687 C C . TYR A 1 94 ? -11.541 1.527 -4.766 1.00 95.56 94 TYR A C 1
ATOM 689 O O . TYR A 1 94 ? -10.470 1.256 -5.306 1.00 95.56 94 TYR A O 1
ATOM 697 N N . ARG A 1 95 ? -12.361 2.453 -5.279 1.00 94.56 95 ARG A N 1
ATOM 698 C CA . ARG A 1 95 ? -12.095 3.138 -6.557 1.00 94.56 95 ARG A CA 1
ATOM 699 C C . ARG A 1 95 ? -10.931 4.125 -6.488 1.00 94.56 95 ARG A C 1
ATOM 701 O O . ARG A 1 95 ? -10.162 4.223 -7.440 1.00 94.56 95 ARG A O 1
ATOM 708 N N . HIS A 1 96 ? -10.791 4.859 -5.385 1.00 93.06 96 HIS A N 1
ATOM 709 C CA . HIS A 1 96 ? -9.768 5.902 -5.260 1.00 93.06 96 HIS A CA 1
ATOM 710 C C . HIS A 1 96 ? -8.379 5.367 -4.895 1.00 93.06 96 HIS A C 1
ATOM 712 O O . HIS A 1 96 ? -7.382 6.020 -5.202 1.00 93.06 96 HIS A O 1
ATOM 718 N N . CYS A 1 97 ? -8.282 4.198 -4.258 1.00 92.44 97 CYS A N 1
ATOM 719 C CA . CYS A 1 97 ? -7.004 3.638 -3.819 1.00 92.44 97 CYS A CA 1
ATOM 720 C C . CYS A 1 97 ? -6.003 3.455 -4.966 1.00 92.44 97 CYS A C 1
ATOM 722 O O . CYS A 1 97 ? -4.844 3.815 -4.793 1.00 92.44 97 CYS A O 1
ATOM 724 N N . ASN A 1 98 ? -6.453 3.015 -6.145 1.00 90.69 98 ASN A N 1
ATOM 725 C CA . ASN A 1 98 ? -5.583 2.780 -7.306 1.00 90.69 98 ASN A CA 1
ATOM 726 C C . ASN A 1 98 ? -4.866 4.041 -7.830 1.00 90.69 98 ASN A C 1
ATOM 728 O O . ASN A 1 98 ? -3.906 3.928 -8.585 1.00 90.69 98 ASN A O 1
ATOM 732 N N . ALA A 1 99 ? -5.304 5.245 -7.444 1.00 93.25 99 ALA A N 1
ATOM 733 C CA . ALA A 1 99 ? -4.635 6.493 -7.816 1.00 93.25 99 ALA A CA 1
ATOM 734 C C . ALA A 1 99 ? -3.411 6.815 -6.934 1.00 93.25 99 ALA A C 1
ATOM 736 O O . ALA A 1 99 ? -2.653 7.741 -7.231 1.00 93.25 99 ALA A O 1
ATOM 737 N N . HIS A 1 100 ? -3.220 6.090 -5.830 1.00 94.25 100 HIS A N 1
ATOM 738 C CA . HIS A 1 100 ? -2.131 6.312 -4.888 1.00 94.25 100 HIS A CA 1
ATOM 739 C C . HIS A 1 100 ? -1.041 5.244 -5.023 1.00 94.25 100 HIS A C 1
ATOM 741 O O . HIS A 1 100 ? -1.296 4.082 -5.317 1.00 94.25 100 HIS A O 1
ATOM 747 N N . PHE A 1 101 ? 0.199 5.656 -4.758 1.00 91.88 101 PHE A N 1
ATOM 748 C CA . PHE A 1 101 ? 1.377 4.801 -4.876 1.00 91.88 101 PHE A CA 1
ATOM 749 C C . PHE A 1 101 ? 1.282 3.536 -4.004 1.00 91.88 101 PHE A C 1
ATOM 751 O O . PHE A 1 101 ? 1.025 3.636 -2.803 1.00 91.88 101 PHE A O 1
ATOM 758 N N . SER A 1 102 ? 1.586 2.377 -4.597 1.00 89.12 102 SER A N 1
ATOM 759 C CA . SER A 1 102 ? 1.662 1.057 -3.946 1.00 89.12 102 SER A CA 1
ATOM 760 C C . SER A 1 102 ? 0.351 0.518 -3.353 1.00 89.12 102 SER A C 1
ATOM 762 O O . SER A 1 102 ? 0.363 -0.508 -2.677 1.00 89.12 102 SER A O 1
ATOM 764 N N . LEU A 1 103 ? -0.789 1.184 -3.563 1.00 94.44 103 LEU A N 1
ATOM 765 C CA . LEU A 1 103 ? -2.062 0.720 -3.015 1.00 94.44 103 LEU A CA 1
ATOM 766 C C . LEU A 1 103 ? -2.766 -0.247 -3.968 1.00 94.44 103 LEU A C 1
ATOM 768 O O . LEU A 1 103 ? -3.026 0.086 -5.121 1.00 94.44 103 LEU A O 1
ATOM 772 N N . HIS A 1 104 ? -3.172 -1.394 -3.436 1.00 93.94 104 HIS A N 1
ATOM 773 C CA . HIS A 1 104 ? -4.014 -2.378 -4.106 1.00 93.94 104 HIS A CA 1
ATOM 774 C C . HIS A 1 104 ? -5.283 -2.581 -3.277 1.00 93.94 104 HIS A C 1
ATOM 776 O O . HIS A 1 104 ? -5.202 -3.105 -2.170 1.00 93.94 104 HIS A O 1
ATOM 782 N N . PRO A 1 105 ? -6.457 -2.128 -3.730 1.00 95.00 105 PRO A N 1
ATOM 783 C CA . PRO A 1 105 ? -7.678 -2.248 -2.954 1.00 95.00 105 PRO A CA 1
ATOM 784 C C . PRO A 1 105 ? -8.293 -3.646 -3.071 1.00 95.00 105 PRO A C 1
ATOM 786 O O . PRO A 1 105 ? -8.382 -4.216 -4.157 1.00 95.00 105 PRO A O 1
ATOM 789 N N . ARG A 1 106 ? -8.805 -4.156 -1.952 1.00 93.19 106 ARG A N 1
ATOM 790 C CA . ARG A 1 106 ? -9.631 -5.357 -1.857 1.00 93.19 106 ARG A CA 1
ATOM 791 C C . ARG A 1 106 ? -10.937 -5.008 -1.164 1.00 93.19 106 ARG A C 1
ATOM 793 O O . ARG A 1 106 ? -10.950 -4.573 -0.013 1.00 93.19 106 ARG A O 1
ATOM 800 N N . LYS A 1 107 ? -12.039 -5.208 -1.884 1.00 93.12 107 LYS A N 1
ATOM 801 C CA . LYS A 1 107 ? -13.381 -5.000 -1.350 1.00 93.12 107 LYS A CA 1
ATOM 802 C C . LYS A 1 107 ? -13.789 -6.186 -0.481 1.00 93.12 107 LYS A C 1
ATOM 804 O O . LYS A 1 107 ? -13.616 -7.326 -0.909 1.00 93.12 107 LYS A O 1
ATOM 809 N N . VAL A 1 108 ? -14.334 -5.916 0.698 1.00 91.50 108 VAL A N 1
ATOM 810 C CA . VAL A 1 108 ? -14.842 -6.913 1.651 1.00 91.50 108 VAL A CA 1
ATOM 811 C C . VAL A 1 108 ? -16.220 -6.479 2.148 1.00 91.50 108 VAL A C 1
ATOM 813 O O . VAL A 1 108 ? -16.552 -5.295 2.121 1.00 91.50 108 VAL A O 1
ATOM 816 N N . ASP A 1 109 ? -17.042 -7.427 2.589 1.00 88.75 109 ASP A N 1
ATOM 817 C CA . ASP A 1 109 ? -18.351 -7.116 3.155 1.00 88.75 109 ASP A CA 1
ATOM 818 C C . ASP A 1 109 ? -18.239 -6.287 4.442 1.00 88.75 109 ASP A C 1
ATOM 820 O O . ASP A 1 109 ? -17.406 -6.546 5.316 1.00 88.75 109 ASP A O 1
ATOM 824 N N . ALA A 1 110 ? -19.135 -5.308 4.595 1.00 84.12 110 ALA A N 1
ATOM 825 C CA . ALA A 1 110 ? -19.134 -4.381 5.730 1.00 84.12 110 ALA A CA 1
ATOM 826 C C . ALA A 1 110 ? -19.233 -5.089 7.095 1.00 84.12 110 ALA A C 1
ATOM 828 O O . ALA A 1 110 ? -18.648 -4.628 8.074 1.00 84.12 110 ALA A O 1
ATOM 829 N N . ALA A 1 111 ? -19.911 -6.241 7.150 1.00 80.81 111 ALA A N 1
ATOM 830 C CA . ALA A 1 111 ? -20.061 -7.036 8.368 1.00 80.81 111 ALA A CA 1
ATOM 831 C C . ALA A 1 111 ? -18.725 -7.572 8.915 1.00 80.81 111 ALA A C 1
ATOM 833 O O . ALA A 1 111 ? -18.587 -7.759 10.124 1.00 80.81 111 ALA A O 1
ATOM 834 N N . LEU A 1 112 ? -17.739 -7.810 8.044 1.00 77.94 112 LEU A N 1
ATOM 835 C CA . LEU A 1 112 ? -16.408 -8.275 8.439 1.00 77.94 112 LEU A CA 1
ATOM 836 C C . LEU A 1 112 ? -15.530 -7.114 8.927 1.00 77.94 112 LEU A C 1
ATOM 838 O O . LEU A 1 112 ? -14.709 -7.298 9.818 1.00 77.94 112 LEU A O 1
ATOM 842 N N . MET A 1 113 ? -15.743 -5.903 8.404 1.00 78.88 113 MET A N 1
ATOM 843 C CA . MET A 1 113 ? -15.009 -4.697 8.812 1.00 78.88 113 MET A CA 1
ATOM 844 C C . MET A 1 113 ? -15.503 -4.108 10.142 1.00 78.88 113 MET A C 1
ATOM 846 O O . MET A 1 113 ? -14.735 -3.469 10.869 1.00 78.88 113 MET A O 1
ATOM 850 N N . SER A 1 114 ? -16.777 -4.331 10.485 1.00 74.56 114 SER A N 1
ATOM 851 C CA . SER A 1 114 ? -17.385 -3.866 11.739 1.00 74.56 114 SER A CA 1
ATOM 852 C C . SER A 1 114 ? -17.012 -4.689 12.975 1.00 74.56 114 SER A C 1
ATOM 854 O O . SER A 1 114 ? -17.407 -4.314 14.076 1.00 74.56 114 SER A O 1
ATOM 856 N N . LYS A 1 115 ? -16.309 -5.813 12.801 1.00 73.44 115 LYS A N 1
ATOM 857 C CA . LYS A 1 115 ? -15.890 -6.705 13.887 1.00 73.44 115 LYS A CA 1
ATOM 858 C C . LYS A 1 115 ? -14.498 -6.342 14.405 1.00 73.44 115 LYS A C 1
ATOM 860 O O . LYS A 1 115 ? -13.677 -5.767 13.685 1.00 73.44 115 LYS A O 1
ATOM 865 N N . SER A 1 116 ? -14.233 -6.698 15.660 1.00 69.19 116 SER A N 1
ATOM 866 C CA . SER A 1 116 ? -12.893 -6.615 16.236 1.00 69.19 116 SER A CA 1
ATOM 867 C C . SER A 1 116 ? -11.994 -7.711 15.668 1.00 69.19 116 SER A C 1
ATOM 869 O O . SER A 1 116 ? -12.426 -8.829 15.405 1.00 69.19 116 SER A O 1
ATOM 871 N N . PHE A 1 117 ? -10.709 -7.399 15.515 1.00 66.44 117 PHE A N 1
ATOM 872 C CA . PHE A 1 117 ? -9.751 -8.281 14.845 1.00 66.44 117 PHE A CA 1
ATOM 873 C C . PHE A 1 117 ? -9.468 -9.607 15.578 1.00 66.44 117 PHE A C 1
ATOM 875 O O . PHE A 1 117 ? -8.969 -10.538 14.955 1.00 66.44 117 PHE A O 1
ATOM 882 N N . ASP A 1 118 ? -9.787 -9.714 16.870 1.00 67.38 118 ASP A N 1
ATOM 883 C CA . ASP A 1 118 ? -9.546 -10.932 17.661 1.00 67.38 118 ASP A CA 1
ATOM 884 C C . ASP A 1 118 ? -10.549 -12.067 17.359 1.00 67.38 118 ASP A C 1
ATOM 886 O O . ASP A 1 118 ? -10.381 -13.192 17.834 1.00 67.38 118 ASP A O 1
ATOM 890 N N . ASP A 1 119 ? -11.564 -11.801 16.533 1.00 67.12 119 ASP A N 1
ATOM 891 C CA . ASP A 1 119 ? -12.540 -12.799 16.109 1.00 67.12 119 ASP A CA 1
ATOM 892 C C . ASP A 1 119 ? -11.925 -13.800 15.113 1.00 67.12 119 ASP A C 1
ATOM 894 O O . ASP A 1 119 ? -11.199 -13.426 14.187 1.00 67.12 119 ASP A O 1
ATOM 898 N N . ALA A 1 120 ? -12.272 -15.085 15.258 1.00 71.44 120 ALA A N 1
ATOM 899 C CA . ALA A 1 120 ? -11.818 -16.167 14.373 1.00 71.44 120 ALA A CA 1
ATOM 900 C C . ALA A 1 120 ? -12.086 -15.879 12.881 1.00 71.44 120 ALA A C 1
ATOM 902 O O . ALA A 1 120 ? -11.292 -16.255 12.017 1.00 71.44 120 ALA A O 1
ATOM 903 N N . ASP A 1 121 ? -13.162 -15.145 12.596 1.00 70.69 121 ASP A N 1
ATOM 904 C CA . ASP A 1 121 ? -13.552 -14.712 11.254 1.00 70.69 121 ASP A CA 1
ATOM 905 C C . ASP A 1 121 ? -12.500 -13.797 10.603 1.00 70.69 121 ASP A C 1
ATOM 907 O O . ASP A 1 121 ? -12.238 -13.898 9.405 1.00 70.69 121 ASP A O 1
ATOM 911 N N . THR A 1 122 ? -11.848 -12.926 11.380 1.00 71.81 122 THR A N 1
ATOM 912 C CA . THR A 1 122 ? -10.849 -11.986 10.848 1.00 71.81 122 THR A CA 1
ATOM 913 C C . THR A 1 122 ? -9.545 -12.698 10.500 1.00 71.81 122 THR A C 1
ATOM 915 O O . THR A 1 122 ? -8.870 -12.335 9.537 1.00 71.81 122 THR A O 1
ATOM 918 N N . LEU A 1 123 ? -9.201 -13.759 11.235 1.00 77.12 123 LEU A N 1
ATOM 919 C CA . LEU A 1 123 ? -8.069 -14.624 10.896 1.00 77.12 123 LEU A CA 1
ATOM 920 C C . LEU A 1 123 ? -8.330 -15.416 9.612 1.00 77.12 123 LEU A C 1
ATOM 922 O O . LEU A 1 123 ? -7.431 -15.515 8.778 1.00 77.12 123 LEU A O 1
ATOM 926 N N . ALA A 1 124 ? -9.551 -15.927 9.428 1.00 82.25 124 ALA A N 1
ATOM 927 C CA . ALA A 1 124 ? -9.951 -16.589 8.188 1.00 82.25 124 ALA A CA 1
ATOM 928 C C . ALA A 1 124 ? -9.896 -15.620 6.994 1.00 82.25 124 ALA A C 1
ATOM 930 O O . ALA A 1 124 ? -9.333 -15.957 5.953 1.00 82.25 124 ALA A O 1
ATOM 931 N N . LEU A 1 125 ? -10.374 -14.385 7.181 1.00 84.62 125 LEU A N 1
ATOM 932 C CA . LEU A 1 125 ? -10.264 -13.322 6.182 1.00 84.62 125 LEU A CA 1
ATOM 933 C C . LEU A 1 125 ? -8.799 -13.016 5.838 1.00 84.62 125 LEU A C 1
ATOM 935 O O . LEU A 1 125 ? -8.466 -12.836 4.671 1.00 84.62 125 LEU A O 1
ATOM 939 N N . MET A 1 126 ? -7.901 -12.975 6.828 1.00 85.44 126 MET A N 1
ATOM 940 C CA . MET A 1 126 ? -6.470 -12.800 6.563 1.00 85.44 126 MET A CA 1
ATOM 941 C C . MET A 1 126 ? -5.896 -13.953 5.736 1.00 85.44 126 MET A C 1
ATOM 943 O O . MET A 1 126 ? -5.144 -13.695 4.803 1.00 85.44 126 MET A O 1
ATOM 947 N N . GLU A 1 127 ? -6.254 -15.206 6.021 1.00 85.62 127 GLU A N 1
ATOM 948 C CA . GLU A 1 127 ? -5.801 -16.353 5.222 1.00 85.62 127 GLU A CA 1
ATOM 949 C C . GLU A 1 127 ? -6.326 -16.292 3.771 1.00 85.62 127 GLU A C 1
ATOM 951 O O . GLU A 1 127 ? -5.547 -16.508 2.838 1.00 85.62 127 GLU A O 1
ATOM 956 N N . GLU A 1 128 ? -7.590 -15.904 3.559 1.00 88.12 128 GLU A N 1
ATOM 957 C CA . GLU A 1 128 ? -8.168 -15.680 2.222 1.00 88.12 128 GLU A CA 1
ATOM 958 C C . GLU A 1 128 ? -7.415 -14.577 1.462 1.00 88.12 128 GLU A C 1
ATOM 960 O O . GLU A 1 128 ? -6.916 -14.799 0.357 1.00 88.12 128 GLU A O 1
ATOM 965 N N . ILE A 1 129 ? -7.259 -13.409 2.085 1.00 89.06 129 ILE A N 1
ATOM 966 C CA . ILE A 1 129 ? -6.578 -12.240 1.514 1.00 89.06 129 ILE A CA 1
ATOM 967 C C . ILE A 1 129 ? -5.138 -12.576 1.120 1.00 89.06 129 ILE A C 1
ATOM 969 O O . ILE A 1 129 ? -4.655 -12.164 0.063 1.00 89.06 129 ILE A O 1
ATOM 973 N N . LEU A 1 130 ? -4.442 -13.347 1.952 1.00 87.12 130 LEU A N 1
ATOM 974 C CA . LEU A 1 130 ? -3.083 -13.789 1.669 1.00 87.12 130 LEU A CA 1
ATOM 975 C C . LEU A 1 130 ? -3.034 -14.799 0.516 1.00 87.12 130 LEU A C 1
ATOM 977 O O . LEU A 1 130 ? -2.126 -14.715 -0.310 1.00 87.12 130 LEU A O 1
ATOM 981 N N . SER A 1 131 ? -4.006 -15.709 0.407 1.00 86.75 131 SER A N 1
ATOM 982 C CA . SER A 1 131 ? -4.094 -16.641 -0.728 1.00 86.75 131 SER A CA 1
ATOM 983 C C . SER A 1 131 ? -4.311 -15.917 -2.065 1.00 86.75 131 SER A C 1
ATOM 985 O O . SER A 1 131 ? -3.692 -16.253 -3.080 1.00 86.75 131 SER A O 1
ATOM 987 N N . GLU A 1 132 ? -5.112 -14.852 -2.058 1.00 86.44 132 GLU A N 1
ATOM 988 C CA . GLU A 1 132 ? -5.337 -13.993 -3.219 1.00 86.44 132 GLU A CA 1
ATOM 989 C C . GLU A 1 132 ? -4.095 -13.158 -3.554 1.00 86.44 132 GLU A C 1
ATOM 991 O O . GLU A 1 132 ? -3.727 -13.033 -4.724 1.00 86.44 132 GLU A O 1
ATOM 996 N N . ALA A 1 133 ? -3.389 -12.642 -2.544 1.00 84.31 133 ALA A N 1
ATOM 997 C CA . ALA A 1 133 ? -2.129 -11.924 -2.731 1.00 84.31 133 ALA A CA 1
ATOM 998 C C . ALA A 1 133 ? -1.041 -12.808 -3.373 1.00 84.31 133 ALA A C 1
ATOM 1000 O O . ALA A 1 133 ? -0.255 -12.324 -4.188 1.00 84.31 133 ALA A O 1
ATOM 1001 N N . VAL A 1 134 ? -1.014 -14.107 -3.055 1.00 84.00 134 VAL A N 1
ATOM 1002 C CA . VAL A 1 134 ? -0.132 -15.081 -3.723 1.00 84.00 134 VAL A CA 1
ATOM 1003 C C . VAL A 1 134 ? -0.578 -15.317 -5.166 1.00 84.00 134 VAL A C 1
ATOM 1005 O O . VAL A 1 134 ? 0.245 -15.273 -6.078 1.00 84.00 134 VAL A O 1
ATOM 1008 N N . THR A 1 135 ? -1.879 -15.515 -5.393 1.00 83.50 135 THR A N 1
ATOM 1009 C CA . THR A 1 135 ? -2.441 -15.789 -6.729 1.00 83.50 135 THR A CA 1
ATOM 1010 C C . THR A 1 135 ? -2.248 -14.613 -7.692 1.00 83.50 135 THR A C 1
ATOM 1012 O O . THR A 1 135 ? -1.915 -14.805 -8.859 1.00 83.50 135 THR A O 1
ATOM 1015 N N . SER A 1 136 ? -2.400 -13.386 -7.194 1.00 77.94 136 SER A N 1
ATOM 1016 C CA . SER A 1 136 ? -2.163 -12.143 -7.939 1.00 77.94 136 SER A CA 1
ATOM 1017 C C . SER A 1 136 ? -0.677 -11.809 -8.121 1.00 77.94 136 SER A C 1
ATOM 1019 O O . SER A 1 136 ? -0.344 -10.882 -8.857 1.00 77.94 136 SER A O 1
ATOM 1021 N N . GLY A 1 137 ? 0.227 -12.552 -7.473 1.00 79.56 137 GLY A N 1
ATOM 1022 C CA . GLY A 1 137 ? 1.668 -12.311 -7.529 1.00 79.56 137 GLY A CA 1
ATOM 1023 C C . GLY A 1 137 ? 2.136 -11.087 -6.735 1.00 79.56 137 GLY A C 1
ATOM 1024 O O . GLY A 1 137 ? 3.277 -10.663 -6.902 1.00 79.56 137 GLY A O 1
ATOM 1025 N N . LEU A 1 138 ? 1.289 -10.519 -5.869 1.00 78.69 138 LEU A N 1
ATOM 1026 C CA . LEU A 1 138 ? 1.640 -9.385 -5.006 1.00 78.69 138 LEU A CA 1
ATOM 1027 C C . LEU A 1 138 ? 2.564 -9.792 -3.852 1.00 78.69 138 LEU A C 1
ATOM 1029 O O . LEU A 1 138 ? 3.317 -8.963 -3.344 1.00 78.69 138 LEU A O 1
ATOM 1033 N N . TRP A 1 139 ? 2.510 -11.050 -3.411 1.00 78.62 139 TRP A N 1
ATOM 1034 C CA . TRP A 1 139 ? 3.266 -11.508 -2.250 1.00 78.62 139 TRP A CA 1
ATOM 1035 C C . TRP A 1 139 ? 3.796 -12.935 -2.401 1.00 78.62 139 TRP A C 1
ATOM 1037 O O . TRP A 1 139 ? 3.068 -13.865 -2.738 1.00 78.62 139 TRP A O 1
ATOM 1047 N N . GLY A 1 140 ? 5.080 -13.114 -2.080 1.00 71.25 140 GLY A N 1
ATOM 1048 C CA . GLY A 1 140 ? 5.693 -14.429 -1.913 1.00 71.25 140 GLY A CA 1
ATOM 1049 C C . GLY A 1 140 ? 5.466 -14.949 -0.493 1.00 71.25 140 GLY A C 1
ATOM 1050 O O . GLY A 1 140 ? 5.957 -14.348 0.464 1.00 71.25 140 GLY A O 1
ATOM 1051 N N . SER A 1 141 ? 4.782 -16.092 -0.363 1.00 69.88 141 SER A N 1
ATOM 1052 C CA . SER A 1 141 ? 4.350 -16.718 0.906 1.00 69.88 141 SER A CA 1
ATOM 1053 C C . SER A 1 141 ? 5.457 -16.965 1.954 1.00 69.88 141 SER A C 1
ATOM 1055 O O . SER A 1 141 ? 5.167 -17.385 3.075 1.00 69.88 141 SER A O 1
ATOM 1057 N N . SER A 1 142 ? 6.729 -16.750 1.616 1.00 71.69 142 SER A N 1
ATOM 1058 C CA . SER A 1 142 ? 7.885 -16.954 2.493 1.00 71.69 142 SER A CA 1
ATOM 1059 C C . SER A 1 142 ? 8.209 -15.764 3.407 1.00 71.69 142 SER A C 1
ATOM 1061 O O . SER A 1 142 ? 8.919 -15.949 4.397 1.00 71.69 142 SER A O 1
ATOM 1063 N N . LYS A 1 143 ? 7.721 -14.552 3.105 1.00 75.81 143 LYS A N 1
ATOM 1064 C CA . LYS A 1 143 ? 8.075 -13.319 3.837 1.00 75.81 143 LYS A CA 1
ATOM 1065 C C . LYS A 1 143 ? 7.048 -12.958 4.913 1.00 75.81 143 LYS A C 1
ATOM 1067 O O . LYS A 1 143 ? 5.902 -13.384 4.862 1.00 75.81 143 LYS A O 1
ATOM 1072 N N . HIS A 1 144 ? 7.442 -12.135 5.883 1.00 84.50 144 HIS A N 1
ATOM 1073 C CA . HIS A 1 144 ? 6.515 -11.605 6.890 1.00 84.50 144 HIS A CA 1
ATOM 1074 C C . HIS A 1 144 ? 5.509 -10.627 6.275 1.00 84.50 144 HIS A C 1
ATOM 1076 O O . HIS A 1 144 ? 5.793 -10.000 5.254 1.00 84.50 144 HIS A O 1
ATOM 1082 N N . VAL A 1 145 ? 4.354 -10.471 6.917 1.00 90.12 145 VAL A N 1
ATOM 1083 C CA . VAL A 1 145 ? 3.328 -9.502 6.521 1.00 90.12 145 VAL A CA 1
ATOM 1084 C C . VAL A 1 145 ? 3.152 -8.498 7.650 1.00 90.12 145 VAL A C 1
ATOM 1086 O O . VAL A 1 145 ? 3.016 -8.880 8.814 1.00 90.12 145 VAL A O 1
ATOM 1089 N N . VAL A 1 146 ? 3.170 -7.211 7.317 1.00 92.81 146 VAL A N 1
ATOM 1090 C CA . VAL A 1 146 ? 2.820 -6.150 8.265 1.00 92.81 146 VAL A CA 1
ATOM 1091 C C . VAL A 1 146 ? 1.323 -5.914 8.182 1.00 92.81 146 VAL A C 1
ATOM 1093 O O . VAL A 1 146 ? 0.813 -5.619 7.107 1.00 92.81 146 VAL A O 1
ATOM 1096 N N . VAL A 1 147 ? 0.620 -6.018 9.302 1.00 92.94 147 VAL A N 1
ATOM 1097 C CA . VAL A 1 147 ? -0.824 -5.794 9.371 1.00 92.94 147 VAL A CA 1
ATOM 1098 C C . VAL A 1 147 ? -1.094 -4.509 10.142 1.00 92.94 147 VAL A C 1
ATOM 1100 O O . VAL A 1 147 ? -0.632 -4.341 11.273 1.00 92.94 147 VAL A O 1
ATOM 1103 N N . VAL A 1 148 ? -1.847 -3.606 9.522 1.00 93.69 148 VAL A N 1
ATOM 1104 C CA . VAL A 1 148 ? -2.270 -2.324 10.087 1.00 93.69 148 VAL A CA 1
ATOM 1105 C C . VAL A 1 148 ? -3.788 -2.323 10.206 1.00 93.69 148 VAL A C 1
ATOM 1107 O O . VAL A 1 148 ? -4.496 -2.396 9.202 1.00 93.69 148 VAL A O 1
ATOM 1110 N N . ARG A 1 149 ? -4.285 -2.239 11.437 1.00 90.81 149 ARG A N 1
ATOM 1111 C CA . ARG A 1 149 ? -5.710 -2.348 11.780 1.00 90.81 149 ARG A CA 1
ATOM 1112 C C . ARG A 1 149 ? -6.117 -1.323 12.831 1.00 90.81 149 ARG A C 1
ATOM 1114 O O . ARG A 1 149 ? -5.256 -0.666 13.396 1.00 90.81 149 ARG A O 1
ATOM 1121 N N . GLY A 1 150 ? -7.402 -1.217 13.127 1.00 88.81 150 GLY A N 1
ATOM 1122 C CA . GLY A 1 150 ? -7.905 -0.511 14.303 1.00 88.81 150 GLY A CA 1
ATOM 1123 C C . GLY A 1 150 ? -7.672 -1.297 15.595 1.00 88.81 150 GLY A C 1
ATOM 1124 O O . GLY A 1 150 ? -7.684 -2.535 15.594 1.00 88.81 150 GLY A O 1
ATOM 1125 N N . LEU A 1 151 ? -7.459 -0.585 16.704 1.00 80.88 151 LEU A N 1
ATOM 1126 C CA . LEU A 1 151 ? -7.490 -1.162 18.058 1.00 80.88 151 LEU A CA 1
ATOM 1127 C C . LEU A 1 151 ? -8.920 -1.245 18.632 1.00 80.88 151 LEU A C 1
ATOM 1129 O O . LEU A 1 151 ? -9.171 -2.024 19.547 1.00 80.88 151 LEU A O 1
ATOM 1133 N N . GLY A 1 152 ? -9.845 -0.443 18.099 1.00 71.56 152 GLY A N 1
ATOM 1134 C CA . GLY A 1 152 ? -11.211 -0.312 18.600 1.00 71.56 152 GLY A CA 1
ATOM 1135 C C . GLY A 1 152 ? -12.183 -1.401 18.130 1.00 71.56 152 GLY A C 1
ATOM 1136 O O . GLY A 1 152 ? -11.807 -2.475 17.672 1.00 71.56 152 GLY A O 1
ATOM 1137 N N . LYS A 1 153 ? -13.483 -1.090 18.225 1.00 71.06 153 LYS A N 1
ATOM 1138 C CA . LYS A 1 153 ? -14.583 -1.996 17.834 1.00 71.06 153 LYS A CA 1
ATOM 1139 C C . LYS A 1 153 ? -14.590 -2.340 16.340 1.00 71.06 153 LYS A C 1
ATOM 1141 O O . LYS A 1 153 ? -15.186 -3.334 15.955 1.00 71.06 153 LYS A O 1
ATOM 1146 N N . THR A 1 154 ? -13.954 -1.510 15.518 1.00 79.19 154 THR A N 1
ATOM 1147 C CA . THR A 1 154 ? -13.868 -1.668 14.064 1.00 79.19 154 THR A CA 1
ATOM 1148 C C . THR A 1 154 ? -12.456 -2.044 13.645 1.00 79.19 154 THR A C 1
ATOM 1150 O O . THR A 1 154 ? -11.487 -1.510 14.188 1.00 79.19 154 THR A O 1
ATOM 1153 N N . ALA A 1 155 ? -12.326 -2.845 12.590 1.00 82.50 155 ALA A N 1
ATOM 1154 C CA . ALA A 1 155 ? -11.029 -3.217 12.029 1.00 82.50 155 ALA A CA 1
ATOM 1155 C C . ALA A 1 155 ? -10.273 -2.045 11.363 1.00 82.50 155 ALA A C 1
ATOM 1157 O O . ALA A 1 155 ? -9.083 -2.174 11.085 1.00 82.50 155 ALA A O 1
ATOM 1158 N N . SER A 1 156 ? -10.926 -0.901 11.118 1.00 88.69 156 SER A N 1
ATOM 1159 C CA . SER A 1 156 ? -10.348 0.259 10.420 1.00 88.69 156 SER A CA 1
ATOM 1160 C C . SER A 1 156 ? -9.211 0.943 11.191 1.00 88.69 156 SER A C 1
ATOM 1162 O O . SER A 1 156 ? -9.361 1.299 12.357 1.00 88.69 156 SER A O 1
ATOM 1164 N N . ALA A 1 157 ? -8.094 1.200 10.509 1.00 90.88 157 ALA A N 1
ATOM 1165 C CA . ALA A 1 157 ? -6.910 1.873 11.047 1.00 90.88 157 ALA A CA 1
ATOM 1166 C C . ALA A 1 157 ? -6.934 3.411 10.920 1.00 90.88 157 ALA A C 1
ATOM 1168 O O . ALA A 1 157 ? -5.904 4.057 11.115 1.00 90.88 157 ALA A O 1
ATOM 1169 N N . ASP A 1 158 ? -8.062 4.006 10.525 1.00 91.81 158 ASP A N 1
ATOM 1170 C CA . ASP A 1 158 ? -8.124 5.434 10.185 1.00 91.81 158 ASP A CA 1
ATOM 1171 C C . ASP A 1 158 ? -8.027 6.377 11.391 1.00 91.81 158 ASP A C 1
ATOM 1173 O O . ASP A 1 158 ? -7.486 7.475 11.242 1.00 91.81 158 ASP A O 1
ATOM 1177 N N . ASP A 1 159 ? -8.504 5.938 12.558 1.00 89.00 159 ASP A N 1
ATOM 1178 C CA . ASP A 1 159 ? -8.530 6.736 13.790 1.00 89.00 159 ASP A CA 1
ATOM 1179 C C . ASP A 1 159 ? -7.439 6.292 14.776 1.00 89.00 159 ASP A C 1
ATOM 1181 O O . ASP A 1 159 ? -6.580 7.084 15.162 1.00 89.00 159 ASP A O 1
ATOM 1185 N N . GLU A 1 160 ? -7.424 5.005 15.133 1.00 89.56 160 GLU A N 1
ATOM 1186 C CA . GLU A 1 160 ? -6.485 4.421 16.100 1.00 89.56 160 GLU A CA 1
ATOM 1187 C C . GLU A 1 160 ? -5.702 3.257 15.469 1.00 89.56 160 GLU A C 1
ATOM 1189 O O . GLU A 1 160 ? -6.045 2.086 15.674 1.00 89.56 160 GLU A O 1
ATOM 1194 N N . PRO A 1 161 ? -4.660 3.551 14.664 1.00 92.19 161 PRO A N 1
ATOM 1195 C CA . PRO A 1 161 ? -3.889 2.523 13.983 1.00 92.19 161 PRO A CA 1
ATOM 1196 C C . PRO A 1 161 ? -3.072 1.683 14.970 1.00 92.19 161 PRO A C 1
ATOM 1198 O O . PRO A 1 161 ? -2.261 2.189 15.747 1.00 92.19 161 PRO A O 1
ATOM 1201 N N . PHE A 1 162 ? -3.226 0.373 14.850 1.00 91.06 162 PHE A N 1
ATOM 1202 C CA . PHE A 1 162 ? -2.495 -0.665 15.549 1.00 91.06 162 PHE A CA 1
ATOM 1203 C C . PHE A 1 162 ? -1.704 -1.509 14.550 1.00 91.06 162 PHE A C 1
ATOM 1205 O O . PHE A 1 162 ? -2.224 -1.965 13.528 1.00 91.06 162 PHE A O 1
ATOM 1212 N N . LEU A 1 163 ? -0.430 -1.718 14.865 1.00 91.81 163 LEU A N 1
ATOM 1213 C CA . LEU A 1 163 ? 0.515 -2.462 14.045 1.00 91.81 163 LEU A CA 1
ATOM 1214 C C . LEU A 1 163 ? 0.734 -3.856 14.631 1.00 91.81 163 LEU A C 1
ATOM 1216 O O . LEU A 1 163 ? 1.037 -3.998 15.813 1.00 91.81 163 LEU A O 1
ATOM 1220 N N . SER A 1 164 ? 0.687 -4.876 13.783 1.00 90.50 164 SER A N 1
ATOM 1221 C CA . SER A 1 164 ? 1.091 -6.237 14.137 1.00 90.50 164 SER A CA 1
ATOM 1222 C C . SER A 1 164 ? 1.855 -6.901 12.995 1.00 90.50 164 SER A C 1
ATOM 1224 O O . SER A 1 164 ? 1.783 -6.470 11.844 1.00 90.50 164 SER A O 1
ATOM 1226 N N . PHE A 1 165 ? 2.615 -7.947 13.314 1.00 88.88 165 PHE A N 1
ATOM 1227 C CA . PHE A 1 165 ? 3.300 -8.769 12.320 1.00 88.88 165 PHE A CA 1
ATOM 1228 C C . PHE A 1 165 ? 2.610 -10.124 12.231 1.00 88.88 165 PHE A C 1
ATOM 1230 O O . PHE A 1 165 ? 2.455 -10.811 13.239 1.00 88.88 165 PHE A O 1
ATOM 1237 N N . TYR A 1 166 ? 2.232 -10.521 11.021 1.00 85.31 166 TYR A N 1
ATOM 1238 C CA . TYR A 1 166 ? 1.680 -11.838 10.743 1.00 85.31 166 TYR A CA 1
ATOM 1239 C C . TYR A 1 166 ? 2.747 -12.711 10.079 1.00 85.31 166 TYR A C 1
ATOM 1241 O O . TYR A 1 166 ? 3.379 -12.323 9.088 1.00 85.31 166 TYR A O 1
ATOM 1249 N N . LYS A 1 167 ? 2.973 -13.900 10.645 1.00 77.69 167 LYS A N 1
ATOM 1250 C CA . LYS A 1 167 ? 3.871 -14.912 10.086 1.00 77.69 167 LYS A CA 1
ATOM 1251 C C . LYS A 1 167 ? 3.025 -16.076 9.560 1.00 77.69 167 LYS A C 1
ATOM 1253 O O . LYS A 1 167 ? 2.328 -16.698 10.360 1.00 77.69 167 LYS A O 1
ATOM 1258 N N . PRO A 1 168 ? 3.086 -16.401 8.259 1.00 67.19 168 PRO A N 1
ATOM 1259 C CA . PRO A 1 168 ? 2.318 -17.516 7.721 1.00 67.19 168 PRO A CA 1
ATOM 1260 C C . PRO A 1 168 ? 2.790 -18.851 8.314 1.00 67.19 168 PRO A C 1
ATOM 1262 O O . PRO A 1 168 ? 3.988 -19.073 8.519 1.00 67.19 168 PRO A O 1
ATOM 1265 N N . LYS A 1 169 ? 1.837 -19.759 8.560 1.00 62.75 169 LYS A N 1
ATOM 1266 C CA . LYS A 1 169 ? 2.058 -21.078 9.189 1.00 62.75 169 LYS A CA 1
ATOM 1267 C C . LYS A 1 169 ? 3.049 -21.973 8.417 1.00 62.75 169 LYS A C 1
ATOM 1269 O O . LYS A 1 169 ? 3.669 -22.840 9.021 1.00 62.75 169 LYS A O 1
ATOM 1274 N N . GLN A 1 170 ? 3.243 -21.741 7.114 1.00 53.06 170 GLN A N 1
ATOM 1275 C CA . GLN A 1 170 ? 4.163 -22.490 6.240 1.00 53.06 170 GLN A CA 1
ATOM 1276 C C . GLN A 1 170 ? 5.475 -21.750 5.905 1.00 53.06 170 GLN A C 1
ATOM 1278 O O . GLN A 1 170 ? 6.163 -22.101 4.947 1.00 53.06 170 GLN A O 1
ATOM 1283 N N . ALA A 1 171 ? 5.878 -20.738 6.678 1.00 46.84 171 ALA A N 1
ATOM 1284 C CA . ALA A 1 171 ? 7.206 -20.152 6.511 1.00 46.84 171 ALA A CA 1
ATOM 1285 C C . ALA A 1 171 ? 8.278 -21.148 6.991 1.00 46.84 171 ALA A C 1
ATOM 1287 O O . ALA A 1 171 ? 8.626 -21.178 8.175 1.00 46.84 171 ALA A O 1
ATOM 1288 N N . SER A 1 172 ? 8.808 -21.980 6.085 1.00 39.06 172 SER A N 1
ATOM 1289 C CA . SER A 1 172 ? 9.978 -22.805 6.389 1.00 39.06 172 SER A CA 1
ATOM 1290 C C . SER A 1 172 ? 11.106 -21.863 6.821 1.00 39.06 172 SER A C 1
ATOM 1292 O O . SER A 1 172 ? 11.592 -21.056 6.026 1.00 39.06 172 SER A O 1
ATOM 1294 N N . ASN A 1 173 ? 11.508 -21.931 8.091 1.00 39.25 173 ASN A N 1
ATOM 1295 C CA . ASN A 1 173 ? 12.663 -21.202 8.603 1.00 39.25 173 ASN A CA 1
ATOM 1296 C C . ASN A 1 173 ? 13.943 -21.869 8.075 1.00 39.25 173 ASN A C 1
ATOM 1298 O O . ASN A 1 173 ? 14.731 -22.416 8.849 1.00 39.25 173 ASN A O 1
ATOM 1302 N N . LYS A 1 174 ? 14.191 -21.842 6.762 1.00 35.88 174 LYS A N 1
ATOM 1303 C CA . LYS A 1 174 ? 15.572 -21.961 6.301 1.00 35.88 174 LYS A CA 1
ATOM 1304 C C . LYS A 1 174 ? 16.256 -20.689 6.776 1.00 35.88 174 LYS A C 1
ATOM 1306 O O . LYS A 1 174 ? 15.959 -19.613 6.268 1.00 35.88 174 LYS A O 1
ATOM 1311 N N . LYS A 1 175 ? 17.092 -20.813 7.815 1.00 31.72 175 LYS A N 1
ATOM 1312 C CA . LYS A 1 175 ? 17.972 -19.744 8.302 1.00 31.72 175 LYS A CA 1
ATOM 1313 C C . LYS A 1 175 ? 18.693 -19.154 7.094 1.00 31.72 175 LYS A C 1
ATOM 1315 O O . LYS A 1 175 ? 19.637 -19.746 6.576 1.00 31.72 175 LYS A O 1
ATOM 1320 N N . LEU A 1 176 ? 18.204 -18.017 6.620 1.00 34.88 176 LEU A N 1
ATOM 1321 C CA . LEU A 1 176 ? 18.840 -17.283 5.550 1.00 34.88 176 LEU A CA 1
ATOM 1322 C C . LEU A 1 176 ? 20.008 -16.551 6.207 1.00 34.88 176 LEU A C 1
ATOM 1324 O O . LEU A 1 176 ? 19.834 -15.500 6.818 1.00 34.88 176 LEU A O 1
ATOM 1328 N N . ASN A 1 177 ? 21.197 -17.150 6.147 1.00 32.88 177 ASN A N 1
ATOM 1329 C CA . ASN A 1 177 ? 22.436 -16.429 6.407 1.00 32.88 177 ASN A CA 1
ATOM 1330 C C . ASN A 1 177 ? 22.528 -15.319 5.354 1.00 32.88 177 ASN A C 1
ATOM 1332 O O . ASN A 1 177 ? 22.971 -15.566 4.234 1.00 32.88 177 ASN A O 1
ATOM 1336 N N . ARG A 1 178 ? 22.064 -14.110 5.668 1.00 34.50 178 ARG A N 1
ATOM 1337 C CA . ARG A 1 178 ? 22.293 -12.943 4.818 1.00 34.50 178 ARG A CA 1
ATOM 1338 C C . ARG A 1 178 ? 22.982 -11.858 5.623 1.00 34.50 178 ARG A C 1
ATOM 1340 O O . ARG A 1 178 ? 22.489 -11.413 6.655 1.00 34.50 178 ARG A O 1
ATOM 1347 N N . ALA A 1 179 ? 24.148 -11.471 5.116 1.00 31.14 179 ALA A N 1
ATOM 1348 C CA . ALA A 1 179 ? 24.875 -10.291 5.531 1.00 31.14 179 ALA A CA 1
ATOM 1349 C C . ALA A 1 179 ? 23.945 -9.067 5.517 1.00 31.14 179 ALA A C 1
ATOM 1351 O O . ALA A 1 179 ? 23.057 -8.945 4.666 1.00 31.14 179 ALA A O 1
ATOM 1352 N N . ALA A 1 180 ? 24.155 -8.180 6.488 1.00 34.56 180 ALA A N 1
ATOM 1353 C CA . ALA A 1 180 ? 23.470 -6.904 6.600 1.00 34.56 180 ALA A CA 1
ATOM 1354 C C . ALA A 1 180 ? 23.441 -6.176 5.240 1.00 34.56 180 ALA A C 1
ATOM 1356 O O . ALA A 1 180 ? 24.457 -6.131 4.550 1.00 34.56 180 ALA A O 1
ATOM 1357 N N . SER A 1 181 ? 22.285 -5.590 4.894 1.00 32.44 181 SER A N 1
ATOM 1358 C CA . SER A 1 181 ? 21.991 -4.772 3.693 1.00 32.44 181 SER A CA 1
ATOM 1359 C C . SER A 1 181 ? 21.403 -5.441 2.435 1.00 32.44 181 SER A C 1
ATOM 1361 O O . SER A 1 181 ? 21.483 -4.872 1.345 1.00 32.44 181 SER A O 1
ATOM 1363 N N . SER A 1 182 ? 20.691 -6.570 2.537 1.00 29.36 182 SER A N 1
ATOM 1364 C CA . SER A 1 182 ? 19.810 -6.971 1.422 1.00 29.36 182 SER A CA 1
ATOM 1365 C C . SER A 1 182 ? 18.531 -6.121 1.408 1.00 29.36 182 SER A C 1
ATOM 1367 O O . SER A 1 182 ? 17.492 -6.493 1.939 1.00 29.36 182 SER A O 1
ATOM 1369 N N . PHE A 1 183 ? 18.642 -4.935 0.798 1.00 38.62 183 PHE A N 1
ATOM 1370 C CA . PHE A 1 183 ? 17.518 -4.133 0.313 1.00 38.62 183 PHE A CA 1
ATOM 1371 C C . PHE A 1 183 ? 16.451 -5.037 -0.309 1.00 38.62 183 PHE A C 1
ATOM 1373 O O . PHE A 1 183 ? 16.811 -5.901 -1.114 1.00 38.62 183 PHE A O 1
ATOM 1380 N N . PHE A 1 184 ? 15.192 -4.785 0.062 1.00 35.44 184 PHE A N 1
ATOM 1381 C CA . PHE A 1 184 ? 13.969 -5.404 -0.445 1.00 35.44 184 PHE A CA 1
ATOM 1382 C C . PHE A 1 184 ? 14.129 -5.960 -1.874 1.00 35.44 184 PHE A C 1
ATOM 1384 O O . PHE A 1 184 ? 14.223 -5.209 -2.841 1.00 35.44 184 PHE A O 1
ATOM 1391 N N . GLU A 1 185 ? 14.230 -7.287 -1.992 1.00 36.06 185 GLU A N 1
ATOM 1392 C CA . GLU A 1 185 ? 14.194 -7.997 -3.274 1.00 36.06 185 GLU A CA 1
ATOM 1393 C C . GLU A 1 185 ? 12.731 -8.064 -3.724 1.00 36.06 185 GLU A C 1
ATOM 1395 O O . GLU A 1 185 ? 11.963 -8.896 -3.226 1.00 36.06 185 GLU A O 1
ATOM 1400 N N . TYR A 1 186 ? 12.344 -7.158 -4.624 1.00 38.78 186 TYR A N 1
ATOM 1401 C CA . TYR A 1 186 ? 11.255 -7.422 -5.558 1.00 38.78 186 TYR A CA 1
ATOM 1402 C C . TYR A 1 186 ? 11.765 -8.503 -6.517 1.00 38.78 186 TYR A C 1
ATOM 1404 O O . TYR A 1 186 ? 12.707 -8.262 -7.274 1.00 38.78 186 TYR A O 1
ATOM 1412 N N . GLU A 1 187 ? 11.210 -9.712 -6.422 1.00 37.34 187 GLU A N 1
ATOM 1413 C CA . GLU A 1 187 ? 11.488 -10.805 -7.359 1.00 37.34 187 GLU A CA 1
ATOM 1414 C C . GLU A 1 187 ? 10.839 -10.454 -8.702 1.00 37.34 187 GLU A C 1
ATOM 1416 O O . GLU A 1 187 ? 9.713 -10.834 -9.015 1.00 37.34 187 GLU A O 1
ATOM 1421 N N . SER A 1 188 ? 11.542 -9.642 -9.488 1.00 36.94 188 SER A N 1
ATOM 1422 C CA . SER A 1 188 ? 11.195 -9.424 -10.884 1.00 36.94 188 SER A CA 1
ATOM 1423 C C . SER A 1 188 ? 11.425 -10.738 -11.639 1.00 36.94 188 SER A C 1
ATOM 1425 O O . SER A 1 188 ? 12.451 -11.387 -11.445 1.00 36.94 188 SER A O 1
ATOM 1427 N N . LYS A 1 189 ? 10.511 -11.119 -12.539 1.00 33.62 189 LYS A N 1
ATOM 1428 C CA . LYS A 1 189 ? 10.681 -12.287 -13.429 1.00 33.62 189 LYS A CA 1
ATOM 1429 C C . LYS A 1 189 ? 11.826 -12.123 -14.449 1.00 33.62 189 LYS A C 1
ATOM 1431 O O . LYS A 1 189 ? 12.036 -13.014 -15.265 1.00 33.62 189 LYS A O 1
ATOM 1436 N N . PHE A 1 190 ? 12.535 -10.996 -14.420 1.00 32.97 190 PHE A N 1
ATOM 1437 C CA . PHE A 1 190 ? 13.629 -10.652 -15.319 1.00 32.97 190 PHE A CA 1
ATOM 1438 C C . PHE A 1 190 ? 14.963 -10.616 -14.561 1.00 32.97 190 PHE A C 1
ATOM 1440 O O . PHE A 1 190 ? 15.060 -10.079 -13.454 1.00 32.97 190 PHE A O 1
ATOM 1447 N N . GLU A 1 191 ? 15.995 -11.192 -15.173 1.00 34.88 191 GLU A N 1
ATOM 1448 C CA . GLU A 1 191 ? 17.359 -11.248 -14.646 1.00 34.88 191 GLU A CA 1
ATOM 1449 C C . GLU A 1 191 ? 17.998 -9.847 -14.745 1.00 34.88 191 GLU A C 1
ATOM 1451 O O . GLU A 1 191 ? 18.395 -9.398 -15.817 1.00 34.88 191 GLU A O 1
ATOM 1456 N N . LEU A 1 192 ? 18.022 -9.097 -13.638 1.00 40.44 192 LEU A N 1
ATOM 1457 C CA . LEU A 1 192 ? 18.495 -7.706 -13.598 1.00 40.44 192 LEU A CA 1
ATOM 1458 C C . LEU A 1 192 ? 19.748 -7.563 -12.722 1.00 40.44 192 LEU A C 1
ATOM 1460 O O . LEU A 1 192 ? 19.748 -7.917 -11.542 1.00 40.44 192 LEU A O 1
ATOM 1464 N N . TYR A 1 193 ? 20.804 -6.953 -13.271 1.00 37.03 193 TYR A N 1
ATOM 1465 C CA . TYR A 1 193 ? 21.991 -6.557 -12.508 1.00 37.03 193 TYR A CA 1
ATOM 1466 C C . TYR A 1 193 ? 21.665 -5.387 -11.559 1.00 37.03 193 TYR A C 1
ATOM 1468 O O . TYR A 1 193 ? 21.309 -4.280 -11.972 1.00 37.03 193 TYR A O 1
ATOM 1476 N N . LYS A 1 194 ? 21.800 -5.625 -10.249 1.00 39.03 194 LYS A N 1
ATOM 1477 C CA . LYS A 1 194 ? 21.456 -4.667 -9.185 1.00 39.03 194 LYS A CA 1
ATOM 1478 C C . LYS A 1 194 ? 22.419 -3.472 -9.172 1.00 39.03 194 LYS A C 1
ATOM 1480 O O . LYS A 1 194 ? 23.577 -3.601 -8.789 1.00 39.03 194 LYS A O 1
ATOM 1485 N N . THR A 1 195 ? 21.933 -2.280 -9.525 1.00 39.47 195 THR A N 1
ATOM 1486 C CA . THR A 1 195 ? 22.745 -1.048 -9.525 1.00 39.47 195 THR A CA 1
ATOM 1487 C C . THR A 1 195 ? 22.465 -0.188 -8.286 1.00 39.47 195 THR A C 1
ATOM 1489 O O . THR A 1 195 ? 21.464 0.530 -8.220 1.00 39.47 195 THR A O 1
ATOM 1492 N N . MET A 1 196 ? 23.381 -0.184 -7.311 1.00 39.44 196 MET A N 1
ATOM 1493 C CA . MET A 1 196 ? 23.289 0.634 -6.087 1.00 39.44 196 MET A CA 1
ATOM 1494 C C . MET A 1 196 ? 23.191 2.143 -6.386 1.00 39.44 196 MET A C 1
ATOM 1496 O O . MET A 1 196 ? 23.845 2.658 -7.292 1.00 39.44 196 MET A O 1
ATOM 1500 N N . SER A 1 197 ? 22.333 2.877 -5.666 1.00 39.81 197 SER A N 1
ATOM 1501 C CA . SER A 1 197 ? 22.194 4.343 -5.764 1.00 39.81 197 SER A CA 1
ATOM 1502 C C . SER A 1 197 ? 22.600 5.006 -4.454 1.00 39.81 197 SER A C 1
ATOM 1504 O O . SER A 1 197 ? 22.028 4.685 -3.416 1.00 39.81 197 SER A O 1
ATOM 1506 N N . LEU A 1 198 ? 23.521 5.968 -4.510 1.00 41.19 198 LEU A N 1
ATOM 1507 C CA . LEU A 1 198 ? 23.870 6.829 -3.381 1.00 41.19 198 LEU A CA 1
ATOM 1508 C C . LEU A 1 198 ? 23.193 8.190 -3.592 1.00 41.19 198 LEU A C 1
ATOM 1510 O O . LEU A 1 198 ? 23.702 9.010 -4.351 1.00 41.19 198 LEU A O 1
ATOM 1514 N N . ARG A 1 199 ? 22.036 8.452 -2.966 1.00 43.81 199 ARG A N 1
ATOM 1515 C CA . ARG A 1 199 ? 21.643 9.845 -2.690 1.00 43.81 199 ARG A CA 1
ATOM 1516 C C . ARG A 1 199 ? 22.233 10.221 -1.335 1.00 43.81 199 ARG A C 1
ATOM 1518 O O . ARG A 1 199 ? 21.954 9.538 -0.352 1.00 43.81 199 ARG A O 1
ATOM 1525 N N . CYS A 1 200 ? 23.055 11.265 -1.286 1.00 41.38 200 CYS A N 1
ATOM 1526 C CA . CYS A 1 200 ? 23.486 11.867 -0.028 1.00 41.38 200 CYS A CA 1
ATOM 1527 C C . CYS A 1 200 ? 22.517 13.007 0.309 1.00 41.38 200 CYS A C 1
ATOM 1529 O O . CYS A 1 200 ? 22.305 13.885 -0.524 1.00 41.38 200 CYS A O 1
ATOM 1531 N N . THR A 1 201 ? 21.890 12.971 1.485 1.00 38.41 201 THR A N 1
ATOM 1532 C CA . THR A 1 201 ? 20.964 14.016 1.965 1.00 38.41 201 THR A CA 1
ATOM 1533 C C . THR A 1 201 ? 21.646 15.058 2.853 1.00 38.41 201 THR A C 1
ATOM 1535 O O . THR A 1 201 ? 21.028 16.064 3.183 1.00 38.41 201 THR A O 1
ATOM 1538 N N . SER A 1 202 ? 22.914 14.850 3.216 1.00 41.06 202 SER A N 1
ATOM 1539 C CA . SER A 1 202 ? 23.713 15.778 4.017 1.00 41.06 202 SER A CA 1
ATOM 1540 C C . SER A 1 202 ? 24.839 16.339 3.155 1.00 41.06 202 SER A C 1
ATOM 1542 O O . SER A 1 202 ? 25.691 15.583 2.692 1.00 41.06 202 SER A O 1
ATOM 1544 N N . ILE A 1 203 ? 24.814 17.648 2.905 1.00 52.56 203 ILE A N 1
ATOM 1545 C CA . ILE A 1 203 ? 25.932 18.381 2.306 1.00 52.56 203 ILE A CA 1
ATOM 1546 C C . ILE A 1 203 ? 26.627 19.090 3.467 1.00 52.56 203 ILE A C 1
ATOM 1548 O O . ILE A 1 203 ? 26.083 20.037 4.034 1.00 52.56 203 ILE A O 1
ATOM 1552 N N . SER A 1 204 ? 27.797 18.602 3.867 1.00 53.56 204 SER A N 1
ATOM 1553 C CA . SER A 1 204 ? 28.611 19.237 4.900 1.00 53.56 204 SER A CA 1
ATOM 1554 C C . SER A 1 204 ? 29.413 20.409 4.324 1.00 53.56 204 SER A C 1
ATOM 1556 O O . SER A 1 204 ? 29.656 20.479 3.120 1.00 53.56 204 SER A O 1
ATOM 1558 N N . TYR A 1 205 ? 29.880 21.327 5.177 1.00 60.41 205 TYR A N 1
ATOM 1559 C CA . TYR A 1 205 ? 30.789 22.407 4.757 1.00 60.41 205 TYR A CA 1
ATOM 1560 C C . TYR A 1 205 ? 32.025 21.860 4.024 1.00 60.41 205 TYR A C 1
ATOM 1562 O O . TYR A 1 205 ? 32.457 22.427 3.025 1.00 60.41 205 TYR A O 1
ATOM 1570 N N . ASN A 1 206 ? 32.536 20.703 4.455 1.00 57.47 206 ASN A N 1
ATOM 1571 C CA . ASN A 1 206 ? 33.650 20.035 3.789 1.00 57.47 206 ASN A CA 1
ATOM 1572 C C . ASN A 1 206 ? 33.285 19.537 2.381 1.00 57.47 206 ASN A C 1
ATOM 1574 O O . ASN A 1 206 ? 34.130 19.622 1.498 1.00 57.47 206 ASN A O 1
ATOM 1578 N N . ASP A 1 207 ? 32.044 19.101 2.134 1.00 58.06 207 ASP A N 1
ATOM 1579 C CA . ASP A 1 207 ? 31.584 18.714 0.790 1.00 58.06 207 ASP A CA 1
ATOM 1580 C C . ASP A 1 207 ? 31.493 19.923 -0.158 1.00 58.06 207 ASP A C 1
ATOM 1582 O O . ASP A 1 207 ? 31.742 19.786 -1.354 1.00 58.06 207 ASP A O 1
ATOM 1586 N N . VAL A 1 208 ? 31.184 21.114 0.373 1.00 63.56 208 VAL A N 1
ATOM 1587 C CA . VAL A 1 208 ? 31.124 22.379 -0.389 1.00 63.56 208 VAL A CA 1
ATOM 1588 C C . VAL A 1 208 ? 32.517 22.952 -0.661 1.00 63.56 208 VAL A C 1
ATOM 1590 O O . VAL A 1 208 ? 32.766 23.491 -1.737 1.00 63.56 208 VAL A O 1
ATOM 1593 N N . VAL A 1 209 ? 33.420 22.860 0.317 1.00 72.50 209 VAL A N 1
ATOM 1594 C CA . VAL A 1 209 ? 34.768 23.450 0.252 1.00 72.50 209 VAL A CA 1
ATOM 1595 C C . VAL A 1 209 ? 35.782 22.509 -0.399 1.00 72.50 209 VAL A C 1
ATOM 1597 O O . VAL A 1 209 ? 36.827 22.960 -0.878 1.00 72.50 209 VAL A O 1
ATOM 1600 N N . SER A 1 210 ? 35.488 21.207 -0.472 1.00 67.62 210 SER A N 1
ATOM 1601 C CA . SER A 1 210 ? 36.328 20.277 -1.218 1.00 67.62 210 SER A CA 1
ATOM 1602 C C . SER A 1 210 ? 36.369 20.678 -2.697 1.00 67.62 210 SER A C 1
ATOM 1604 O O . SER A 1 210 ? 35.347 20.850 -3.354 1.00 67.62 210 SER A O 1
ATOM 1606 N N . ARG A 1 211 ? 37.578 20.806 -3.258 1.00 58.56 211 ARG A N 1
ATOM 1607 C CA . ARG A 1 211 ? 37.770 21.004 -4.709 1.00 58.56 211 ARG A CA 1
ATOM 1608 C C . ARG A 1 211 ? 37.497 19.732 -5.519 1.00 58.56 211 ARG A C 1
ATOM 1610 O O . ARG A 1 211 ? 37.618 19.742 -6.741 1.00 58.56 211 ARG A O 1
ATOM 1617 N N . TYR A 1 212 ? 37.173 18.634 -4.839 1.00 51.47 212 TYR A N 1
ATOM 1618 C CA . TYR A 1 212 ? 36.783 17.387 -5.464 1.00 51.47 212 TYR A CA 1
ATOM 1619 C C . TYR A 1 212 ? 35.329 17.529 -5.904 1.00 51.47 212 TYR A C 1
ATOM 1621 O O . TYR A 1 212 ? 34.424 17.508 -5.076 1.00 51.47 212 TYR A O 1
ATOM 1629 N N . ALA A 1 213 ? 35.092 17.697 -7.205 1.00 49.94 213 ALA A N 1
ATOM 1630 C CA . ALA A 1 213 ? 33.738 17.609 -7.726 1.00 49.94 213 ALA A CA 1
ATOM 1631 C C . ALA A 1 213 ? 33.196 16.219 -7.349 1.00 49.94 213 ALA A C 1
ATOM 1633 O O . ALA A 1 213 ? 33.772 15.223 -7.801 1.00 49.94 213 ALA A O 1
ATOM 1634 N N . PRO A 1 214 ? 32.136 16.098 -6.524 1.00 50.06 214 PRO A N 1
ATOM 1635 C CA . PRO A 1 214 ? 31.536 14.796 -6.304 1.00 50.06 214 PRO A CA 1
ATOM 1636 C C . PRO A 1 214 ? 31.144 14.285 -7.684 1.00 50.06 214 PRO A C 1
ATOM 1638 O O . PRO A 1 214 ? 30.456 14.994 -8.424 1.00 50.06 214 PRO A O 1
ATOM 1641 N N . ALA A 1 215 ? 31.628 13.101 -8.064 1.00 46.28 215 ALA A N 1
ATOM 1642 C CA . ALA A 1 215 ? 31.265 12.493 -9.331 1.00 46.28 215 ALA A CA 1
ATOM 1643 C C . ALA A 1 215 ? 29.740 12.340 -9.337 1.00 46.28 215 ALA A C 1
ATOM 1645 O O . ALA A 1 215 ? 29.199 11.393 -8.761 1.00 46.28 215 ALA A O 1
ATOM 1646 N N . ARG A 1 216 ? 29.028 13.303 -9.937 1.00 42.16 216 ARG A N 1
ATOM 1647 C CA . ARG A 1 216 ? 27.594 13.201 -10.177 1.00 42.16 216 ARG A CA 1
ATOM 1648 C C . ARG A 1 216 ? 27.436 12.081 -11.185 1.00 42.16 216 ARG A C 1
ATOM 1650 O O . ARG A 1 216 ? 27.425 12.301 -12.388 1.00 42.16 216 ARG A O 1
ATOM 1657 N N . LYS A 1 217 ? 27.312 10.858 -10.683 1.00 41.16 217 LYS A N 1
ATOM 1658 C CA . LYS A 1 217 ? 26.789 9.738 -11.450 1.00 41.16 217 LYS A CA 1
ATOM 1659 C C . LYS A 1 217 ? 25.286 9.966 -11.555 1.00 41.16 217 LYS A C 1
ATOM 1661 O O . LYS A 1 217 ? 24.502 9.367 -10.823 1.00 41.16 217 LYS A O 1
ATOM 1666 N N . THR A 1 218 ? 24.877 10.913 -12.399 1.00 39.50 218 THR A N 1
ATOM 1667 C CA . THR A 1 218 ? 23.492 10.981 -12.859 1.00 39.50 218 THR A CA 1
ATOM 1668 C C . THR A 1 218 ? 23.218 9.663 -13.554 1.00 39.50 218 THR A C 1
ATOM 1670 O O . THR A 1 218 ? 23.786 9.375 -14.603 1.00 39.50 218 THR A O 1
ATOM 1673 N N . LYS A 1 219 ? 22.403 8.821 -12.921 1.00 47.72 219 LYS A N 1
ATOM 1674 C CA . LYS A 1 219 ? 21.924 7.601 -13.552 1.00 47.72 219 LYS A CA 1
ATOM 1675 C C . LYS A 1 219 ? 21.014 8.027 -14.697 1.00 47.72 219 LYS A C 1
ATOM 1677 O O . LYS A 1 219 ? 19.930 8.545 -14.442 1.00 47.72 219 LYS A O 1
ATOM 1682 N N . ILE A 1 220 ? 21.459 7.842 -15.934 1.00 51.78 220 ILE A N 1
ATOM 1683 C CA . ILE A 1 220 ? 20.547 7.854 -17.074 1.00 51.78 220 ILE A CA 1
ATOM 1684 C C . ILE A 1 220 ? 19.884 6.483 -17.053 1.00 51.78 220 ILE A C 1
ATOM 1686 O O . ILE A 1 220 ? 20.504 5.477 -17.380 1.00 51.78 220 ILE A O 1
ATOM 1690 N N . VAL A 1 221 ? 18.649 6.436 -16.562 1.00 51.19 221 VAL A N 1
ATOM 1691 C CA . VAL A 1 221 ? 17.797 5.256 -16.700 1.00 51.19 221 VAL A CA 1
ATOM 1692 C C . VAL A 1 221 ? 17.051 5.439 -18.013 1.00 51.19 221 VAL A C 1
ATOM 1694 O O . VAL A 1 221 ? 16.017 6.100 -18.060 1.00 51.19 221 VAL A O 1
ATOM 1697 N N . CYS A 1 222 ? 17.620 4.925 -19.099 1.00 57.28 222 CYS A N 1
ATOM 1698 C CA . CYS A 1 222 ? 16.917 4.793 -20.367 1.00 57.28 222 CYS A CA 1
ATOM 1699 C C . CYS A 1 222 ? 16.205 3.439 -20.372 1.00 57.28 222 CYS A C 1
ATOM 1701 O O . CYS A 1 222 ? 16.827 2.383 -20.293 1.00 57.28 222 CYS A O 1
ATOM 1703 N N . THR A 1 223 ? 14.877 3.468 -20.420 1.00 59.88 223 THR A N 1
ATOM 1704 C CA . THR A 1 223 ? 14.094 2.267 -20.705 1.00 59.88 223 THR A CA 1
ATOM 1705 C C . THR A 1 223 ? 14.002 2.122 -22.218 1.00 59.88 223 THR A C 1
ATOM 1707 O O . THR A 1 223 ? 13.699 3.081 -22.929 1.00 59.88 223 THR A O 1
ATOM 1710 N N . LEU A 1 224 ? 14.327 0.936 -22.726 1.00 69.50 224 LEU A N 1
ATOM 1711 C CA . LEU A 1 224 ? 14.232 0.647 -24.151 1.00 69.50 224 LEU A CA 1
ATOM 1712 C C . LEU A 1 224 ? 12.770 0.380 -24.509 1.00 69.50 224 LEU A C 1
ATOM 1714 O O . LEU A 1 224 ? 12.124 -0.484 -23.913 1.00 69.50 224 LEU A O 1
ATOM 1718 N N . GLY A 1 225 ? 12.252 1.140 -25.474 1.00 69.81 225 GLY A N 1
ATOM 1719 C CA . GLY A 1 225 ? 10.910 0.931 -26.006 1.00 69.81 225 GLY A CA 1
ATOM 1720 C C . GLY A 1 225 ? 10.813 -0.349 -26.853 1.00 69.81 225 GLY A C 1
ATOM 1721 O O . GLY A 1 225 ? 11.841 -0.892 -27.260 1.00 69.81 225 GLY A O 1
ATOM 1722 N N . PRO A 1 226 ? 9.592 -0.804 -27.186 1.00 71.38 226 PRO A N 1
ATOM 1723 C CA . PRO A 1 226 ? 9.360 -2.053 -27.922 1.00 71.38 226 PRO A CA 1
ATOM 1724 C C . PRO A 1 226 ? 10.073 -2.115 -29.280 1.00 71.38 226 PRO A C 1
ATOM 1726 O O . PRO A 1 226 ? 10.525 -3.171 -29.710 1.00 71.38 226 PRO A O 1
ATOM 1729 N N . SER A 1 227 ? 10.231 -0.966 -29.944 1.00 72.94 227 SER A N 1
ATOM 1730 C CA . SER A 1 227 ? 10.937 -0.849 -31.228 1.00 72.94 227 SER A CA 1
ATOM 1731 C C . SER A 1 227 ? 12.430 -1.188 -31.143 1.00 72.94 227 SER A C 1
ATOM 1733 O O . SER A 1 227 ? 13.059 -1.448 -32.166 1.00 72.94 227 SER A O 1
ATOM 1735 N N . CYS A 1 228 ? 12.997 -1.187 -29.935 1.00 72.00 228 CYS A N 1
ATOM 1736 C CA . CYS A 1 228 ? 14.405 -1.457 -29.672 1.00 72.00 228 CYS A CA 1
ATOM 1737 C C . CYS A 1 228 ? 14.653 -2.894 -29.186 1.00 72.00 228 CYS A C 1
ATOM 1739 O O . CYS A 1 228 ? 15.736 -3.161 -28.691 1.00 72.00 228 CYS A O 1
ATOM 1741 N N . TRP A 1 229 ? 13.671 -3.804 -29.254 1.00 76.12 229 TRP A N 1
ATOM 1742 C CA . TRP A 1 229 ? 13.817 -5.183 -28.750 1.00 76.12 229 TRP A CA 1
ATOM 1743 C C . TRP A 1 229 ? 14.348 -6.185 -29.783 1.00 76.12 229 TRP A C 1
ATOM 1745 O O . TRP A 1 229 ? 14.641 -7.321 -29.423 1.0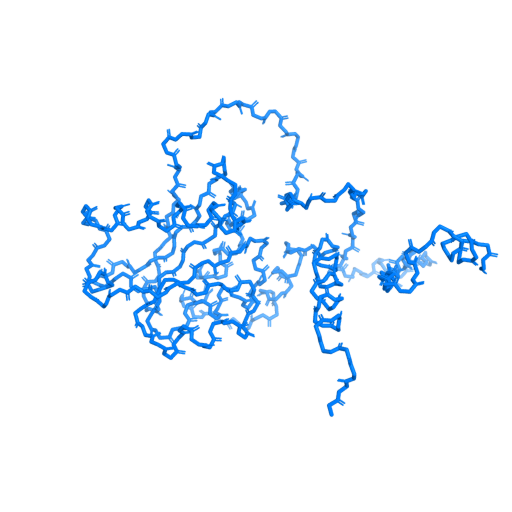0 76.12 229 TRP A O 1
ATOM 1755 N N . SER A 1 230 ? 14.481 -5.795 -31.055 1.00 84.56 230 SER A N 1
ATOM 1756 C CA . SER A 1 230 ? 15.159 -6.639 -32.046 1.00 84.56 230 SER A CA 1
ATOM 1757 C C . SER A 1 230 ? 16.671 -6.613 -31.825 1.00 84.56 230 SER A C 1
ATOM 1759 O O . SER A 1 230 ? 17.235 -5.550 -31.556 1.00 84.56 230 SER A O 1
ATOM 1761 N N . GLU A 1 231 ? 17.329 -7.767 -31.967 1.00 84.19 231 GLU A N 1
ATOM 1762 C CA . GLU A 1 231 ? 18.790 -7.887 -31.832 1.00 84.19 231 GLU A CA 1
ATOM 1763 C C . GLU A 1 231 ? 19.525 -6.911 -32.764 1.00 84.19 231 GLU A C 1
ATOM 1765 O O . GLU A 1 231 ? 20.449 -6.223 -32.336 1.00 84.19 231 GLU A O 1
ATOM 1770 N N . ASP A 1 232 ? 19.033 -6.748 -33.996 1.00 84.69 232 ASP A N 1
ATOM 1771 C CA . ASP A 1 232 ? 19.589 -5.811 -34.977 1.00 84.69 232 ASP A CA 1
ATOM 1772 C C . ASP A 1 232 ? 19.524 -4.344 -34.520 1.00 84.69 232 ASP A C 1
ATOM 1774 O O . ASP A 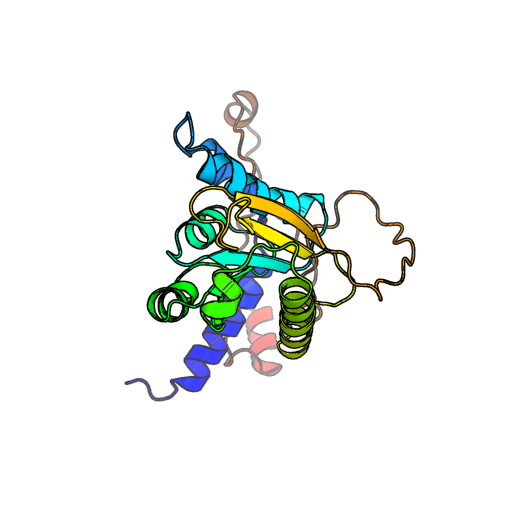1 232 ? 20.447 -3.564 -34.763 1.00 84.69 232 ASP A O 1
ATOM 1778 N N . MET A 1 233 ? 18.427 -3.930 -33.873 1.00 81.19 233 MET A N 1
ATOM 1779 C CA . MET A 1 233 ? 18.289 -2.564 -33.354 1.00 81.19 233 MET A CA 1
ATOM 1780 C C . MET A 1 233 ? 19.079 -2.358 -32.064 1.00 81.19 233 MET A C 1
ATOM 1782 O O . MET A 1 233 ? 19.600 -1.264 -31.857 1.00 81.19 233 MET A O 1
ATOM 1786 N N . LEU A 1 234 ? 19.203 -3.386 -31.220 1.00 79.56 234 LEU A N 1
ATOM 1787 C CA . LEU A 1 234 ? 20.074 -3.357 -30.043 1.00 79.56 234 LEU A CA 1
ATOM 1788 C C . LEU A 1 234 ? 21.538 -3.177 -30.448 1.00 79.56 234 LEU A C 1
ATOM 1790 O O . LEU A 1 234 ? 22.210 -2.328 -29.871 1.00 79.56 234 LEU A O 1
ATOM 1794 N N . GLY A 1 235 ? 22.000 -3.902 -31.473 1.00 81.25 235 GLY A N 1
ATOM 1795 C CA . GLY A 1 235 ? 23.344 -3.737 -32.031 1.00 81.25 235 GLY A CA 1
ATOM 1796 C C . GLY A 1 235 ? 23.598 -2.301 -32.495 1.00 81.25 235 GLY A C 1
ATOM 1797 O O . GLY A 1 235 ? 24.538 -1.659 -32.039 1.00 81.25 235 GLY A O 1
ATOM 1798 N N . LYS A 1 236 ? 22.682 -1.735 -33.292 1.00 83.38 236 LYS A N 1
ATOM 1799 C CA . LYS A 1 236 ? 22.777 -0.337 -33.759 1.00 83.38 236 LYS A CA 1
ATOM 1800 C C . LYS A 1 236 ? 22.803 0.702 -32.635 1.00 83.38 236 LYS A C 1
ATOM 1802 O O . LYS A 1 236 ? 23.375 1.767 -32.826 1.00 83.38 236 LYS A O 1
ATOM 1807 N N . LEU A 1 237 ? 22.139 0.436 -31.509 1.00 77.81 237 LEU A N 1
ATOM 1808 C CA . LEU A 1 237 ? 22.115 1.340 -30.354 1.00 77.81 237 LEU A CA 1
ATOM 1809 C C . LEU A 1 237 ? 23.362 1.219 -29.474 1.00 77.81 237 LEU A C 1
ATOM 1811 O O . LEU A 1 237 ? 23.698 2.183 -28.796 1.00 77.81 237 LEU A O 1
ATOM 1815 N N . LEU A 1 238 ? 24.014 0.054 -29.452 1.00 76.31 238 LEU A N 1
ATOM 1816 C CA . LEU A 1 238 ? 25.273 -0.154 -28.731 1.00 76.31 238 LEU A CA 1
ATOM 1817 C C . LEU A 1 238 ? 26.463 0.492 -29.449 1.00 76.31 238 LEU A C 1
ATOM 1819 O O . LEU A 1 238 ? 27.393 0.941 -28.785 1.00 76.31 238 LEU A O 1
ATOM 1823 N N . ASP A 1 239 ? 26.413 0.543 -30.779 1.00 80.12 239 ASP A N 1
ATOM 1824 C CA . ASP A 1 239 ? 27.462 1.129 -31.620 1.00 80.12 239 ASP A CA 1
ATOM 1825 C C . ASP A 1 239 ? 27.355 2.665 -31.772 1.00 80.12 239 ASP A C 1
ATOM 1827 O O . ASP A 1 239 ? 28.225 3.275 -32.399 1.00 80.12 239 ASP A O 1
ATOM 1831 N N . ALA A 1 240 ? 26.296 3.289 -31.237 1.00 68.81 240 ALA A N 1
ATOM 1832 C CA . ALA A 1 240 ? 26.011 4.730 -31.318 1.00 68.81 240 ALA A CA 1
ATOM 1833 C C . ALA A 1 240 ? 26.539 5.514 -30.105 1.00 68.81 240 ALA A C 1
ATOM 1835 O O . ALA A 1 240 ? 27.045 6.642 -30.320 1.00 68.81 240 ALA A O 1
#

pLDDT: mean 76.56, std 19.61, range [29.36, 96.25]

Foldseek 3Di:
DDPCPPLVVVQVVVLVVVVLLQDPLVVQLVVLVVPDDPPDDPLLVVLSVLLVCCFVQVAQEEEAEAAVLQSVQSNLSSPRNAAYEYEYQDPVNQVCQVVGHRYHYDHDHPVLQQADCVDPSNVVVVVVVVVVCVVVVRGDLQGKYKYWAAPDSGRHNNPPIDIDIDRDPPNPPPPPPDDPDPGRDPPDPDDDDRDDDDDDPDCDPCNVPDPDDPPPPPDPPDDDRPVCPDPVNVVVVVVD

InterPro domains:
  IPR001697 Pyruvate kinase [PTHR11817] (1-147)
  IPR015795 Pyruvate kinase, C-terminal [PF02887] (44-153)
  IPR036918 Pyruvate kinase, C-terminal domain superfamily [G3DSA:3.40.1380.20] (1-158)
  IPR036918 Pyruvate kinase, C-terminal domain superfamily [SSF52935] (33-151)
  IPR040442 Pyruvate kinase-like domain superfamily [G3DSA:3.20.20.60] (216-240)

Sequence (240 aa):
NGSFPDSAVATMASIVANSEVGVNYFQVGLFIRDFTPRPMSQIEAMLCCVSKNAIDAGAGLIVLFSETGRAPKLVAKYRPCVPVLVVTSSEAVYRHCNAHFSLHPRKVDAALMSKSFDDADTLALMEEILSEAVTSGLWGSSKHVVVVRGLGKTASADDEPFLSFYKPKQASNKKLNRAASSFFEYESKFELYKTMSLRCTSISYNDVVSRYAPARKTKIVCTLGPSCWSEDMLGKLLDA

Radius of gyration: 20.91 Å; chains: 1; bounding box: 58×46×54 Å

Secondary structure (DSSP, 8-state):
--S-HHHHHHHHHHHHHHHHHT--HHHHHHHHHHTS-SSPPHHHHHHHHHHHHHHHTTEEEEEEE-SSSHHHHHHHHT--SS-EEEEES-HHHHHHHTTSTTEEEEE--HHHHTS-TTSHHHHHHHHHHHHHHHHTTS--TTSEEEEEEESSSSS--SSSEEEEEE--TT---------TT-------SS--------------HHHHH-SS---------PPPPGGG-SHHHHHHHH--